Protein AF-A0A7V2LNB3-F1 (afdb_monomer_lite)

Sequence (270 aa):
SYNYSREPYADGWTPADVSLHGHWASYNLVEGNVFQEGAASDAWGPTGPGNTFLRNCVQAEGVQLYDYSHRQNFVGNELGNYPNTIRPDATVQDTLLHGNYEEGAITWDPTIPNHTIPDSYYLDGVPRFFEGADWPATGSDMGAQLGVCMIPARSRWESGDYIPQPFNLKAEANGSAIDLSWIHRYGNVKYEVWRDIAPYFAPATPGPDSVLVADNVLPPAIGDAMSFSDTTAPADQTVYYKVRGIDGSGVPSAPSRSAGRFVFVLQPGE

Foldseek 3Di:
DEAEEDDADDVPDRDAPAEQDADEAEQAEAENYEGAEAEQDPDHAEYYDRYEYAQYEHEHPAYEYDHQNEHYEYEFAEQDAPPHYYYYDPNYYHYHQAQYHYRNDGDHDPVDPDNDGDLDPPDPDDDPLQVPPDGPQGGNPPVVSRPVSDGSNVVCVVVVVQFDAWEDWEWDDDPLKTKIKTWDAPQFQFKWKKKFLDLDAFPVDGDPRIDGQDDGQGDDPHGDMGIDMRNPDDPPGKMKMWMWGAGPVRDIHGIYRIYIDDDDDDDPDD

pLDDT: mean 88.08, std 10.85, range [38.25, 98.31]

Structure (mmCIF, N/CA/C/O backbone):
data_AF-A0A7V2LNB3-F1
#
_entry.id   AF-A0A7V2LNB3-F1
#
loop_
_atom_site.group_PDB
_atom_site.id
_atom_site.type_symbol
_atom_site.label_atom_id
_atom_site.label_alt_id
_atom_site.label_comp_id
_atom_site.label_asym_id
_atom_site.label_entity_id
_atom_site.label_seq_id
_atom_site.pdbx_PDB_ins_code
_atom_site.Cartn_x
_atom_site.Cartn_y
_atom_site.Cartn_z
_atom_site.occupancy
_atom_site.B_iso_or_equiv
_atom_site.auth_seq_id
_atom_site.auth_comp_id
_atom_site.auth_asym_id
_atom_site.auth_atom_id
_atom_site.pdbx_PDB_model_num
ATOM 1 N N . SER A 1 1 ? -0.224 -5.853 1.621 1.00 62.31 1 SER A N 1
ATOM 2 C CA . SER A 1 1 ? -1.185 -4.737 1.802 1.00 62.31 1 SER A CA 1
ATOM 3 C C . SER A 1 1 ? -1.270 -3.988 0.487 1.00 62.31 1 SER A C 1
ATOM 5 O O . SER A 1 1 ? -0.304 -4.033 -0.253 1.00 62.31 1 SER A O 1
ATOM 7 N N . TYR A 1 2 ? -2.410 -3.362 0.179 1.00 89.44 2 TYR A N 1
ATOM 8 C CA . TYR A 1 2 ? -2.628 -2.636 -1.080 1.00 89.44 2 TYR A CA 1
ATOM 9 C C . TYR A 1 2 ? -3.011 -1.206 -0.720 1.00 89.44 2 TYR A C 1
ATOM 11 O O . TYR A 1 2 ? -4.136 -0.953 -0.278 1.00 89.44 2 TYR A O 1
ATOM 19 N N . ASN A 1 3 ? -2.045 -0.298 -0.811 1.00 93.31 3 ASN A N 1
ATOM 20 C CA . ASN A 1 3 ? -2.183 1.075 -0.342 1.00 93.31 3 ASN A CA 1
ATOM 21 C C . ASN A 1 3 ? -2.338 2.038 -1.514 1.00 93.31 3 ASN A C 1
ATOM 23 O O . ASN A 1 3 ? -1.757 1.820 -2.575 1.00 93.31 3 ASN A O 1
ATOM 27 N N . TYR A 1 4 ? -3.103 3.107 -1.288 1.00 93.56 4 TYR A N 1
ATOM 28 C CA . TYR A 1 4 ? -3.163 4.260 -2.178 1.00 93.56 4 TYR A CA 1
ATOM 29 C C . TYR A 1 4 ? -2.502 5.447 -1.477 1.00 93.56 4 TYR A C 1
ATOM 31 O O . TYR A 1 4 ? -3.070 5.979 -0.522 1.00 93.56 4 TYR A O 1
ATOM 39 N N . SER A 1 5 ? -1.291 5.800 -1.906 1.00 94.19 5 SER A N 1
ATOM 40 C CA . SER A 1 5 ? -0.515 6.921 -1.371 1.00 94.19 5 SER A CA 1
ATOM 41 C C . SER A 1 5 ? -0.462 8.058 -2.386 1.00 94.19 5 SER A C 1
ATOM 43 O O . SER A 1 5 ? -0.297 7.823 -3.583 1.00 94.19 5 SER A O 1
ATOM 45 N N . ARG A 1 6 ? -0.676 9.283 -1.906 1.00 91.25 6 ARG A N 1
ATOM 46 C CA . ARG A 1 6 ? -0.732 10.495 -2.723 1.00 91.25 6 ARG A CA 1
ATOM 47 C C . ARG A 1 6 ? -0.338 11.707 -1.897 1.00 91.25 6 ARG A C 1
ATOM 49 O O . ARG A 1 6 ? -0.593 11.752 -0.696 1.00 91.25 6 ARG A O 1
ATOM 56 N N . GLU A 1 7 ? 0.167 12.707 -2.597 1.00 90.38 7 GLU A N 1
ATOM 57 C CA . GLU A 1 7 ? 0.561 14.016 -2.093 1.00 90.38 7 GLU A CA 1
ATOM 58 C C . GLU A 1 7 ? 1.509 13.913 -0.885 1.00 90.38 7 GLU A C 1
ATOM 60 O O . GLU A 1 7 ? 1.229 14.519 0.157 1.00 90.38 7 GLU A O 1
ATOM 65 N N . PRO A 1 8 ? 2.617 13.145 -0.981 1.00 88.81 8 PRO A N 1
ATOM 66 C CA . PRO A 1 8 ? 3.613 13.155 0.075 1.00 88.81 8 PRO A CA 1
ATOM 67 C C . PRO A 1 8 ? 4.162 14.578 0.242 1.00 88.81 8 PRO A C 1
ATOM 69 O O . PRO A 1 8 ? 4.354 15.316 -0.724 1.00 88.81 8 PRO A O 1
ATOM 72 N N . TYR A 1 9 ? 4.375 14.991 1.491 1.00 90.12 9 TYR A N 1
ATOM 73 C CA . TYR A 1 9 ? 4.732 16.370 1.813 1.00 90.12 9 TYR A CA 1
ATOM 74 C C . TYR A 1 9 ? 5.829 16.433 2.869 1.00 90.12 9 TYR A C 1
ATOM 76 O O . TYR A 1 9 ? 5.696 15.870 3.960 1.00 90.12 9 TYR A O 1
ATOM 84 N N . ALA A 1 10 ? 6.873 17.200 2.567 1.00 88.50 10 ALA A N 1
ATOM 85 C CA . ALA A 1 10 ? 7.849 17.685 3.525 1.00 88.50 10 ALA A CA 1
ATOM 86 C C . ALA A 1 10 ? 8.144 19.172 3.261 1.00 88.50 10 ALA A C 1
ATOM 88 O O . ALA A 1 10 ? 7.865 19.711 2.190 1.00 88.50 10 ALA A O 1
ATOM 89 N N . ASP A 1 11 ? 8.683 19.872 4.260 1.00 92.50 11 ASP A N 1
ATOM 90 C CA . ASP A 1 11 ? 8.999 21.294 4.112 1.00 92.50 11 ASP A CA 1
ATOM 91 C C . ASP A 1 11 ? 10.169 21.482 3.133 1.00 92.50 11 ASP A C 1
ATOM 93 O O . ASP A 1 11 ? 11.307 21.106 3.422 1.00 92.50 11 ASP A O 1
ATOM 97 N N . GLY A 1 12 ? 9.872 22.032 1.954 1.00 88.69 12 GLY A N 1
ATOM 98 C CA . GLY A 1 12 ? 10.853 22.319 0.906 1.00 88.69 12 GLY A CA 1
ATOM 99 C C . GLY A 1 12 ? 11.201 21.160 -0.036 1.00 88.69 12 GLY A C 1
ATOM 100 O O . GLY A 1 12 ? 12.064 21.358 -0.891 1.00 88.69 12 GLY A O 1
ATOM 101 N N . TRP A 1 13 ? 10.561 19.989 0.080 1.00 85.56 13 TRP A N 1
ATOM 102 C CA . TRP A 1 13 ? 10.765 18.848 -0.828 1.00 85.56 13 TRP A CA 1
ATOM 103 C C . TRP A 1 13 ? 9.606 17.834 -0.777 1.00 85.56 13 TRP A C 1
ATOM 105 O O . TRP A 1 13 ? 8.789 17.854 0.144 1.00 85.56 13 TRP A O 1
ATOM 115 N N . THR A 1 14 ? 9.545 16.940 -1.764 1.00 86.44 14 THR A N 1
ATOM 116 C CA . THR A 1 14 ? 8.564 15.848 -1.846 1.00 86.44 14 THR A CA 1
ATOM 117 C C . THR A 1 14 ? 9.247 14.536 -1.453 1.00 86.44 14 THR A C 1
ATOM 119 O O . THR A 1 14 ? 10.222 14.178 -2.108 1.00 86.44 14 THR A O 1
ATOM 122 N N . PRO A 1 15 ? 8.820 13.845 -0.379 1.00 89.88 15 PRO A N 1
ATOM 123 C CA . PRO A 1 15 ? 9.382 12.548 -0.027 1.00 89.88 15 PRO A CA 1
ATOM 124 C C . PRO A 1 15 ? 8.783 11.400 -0.839 1.00 89.88 15 PRO A C 1
ATOM 126 O O . PRO A 1 15 ? 7.605 11.438 -1.187 1.00 89.88 15 PRO A O 1
ATOM 129 N N . ALA A 1 16 ? 9.560 10.328 -1.007 1.00 91.94 16 ALA A N 1
ATOM 130 C CA . ALA A 1 16 ? 9.058 9.082 -1.572 1.00 91.94 16 ALA A CA 1
ATOM 131 C C . ALA A 1 16 ? 7.916 8.501 -0.718 1.00 91.94 16 ALA A C 1
ATOM 133 O O . ALA A 1 16 ? 8.015 8.422 0.511 1.00 91.94 16 ALA A O 1
ATOM 134 N N . ASP A 1 17 ? 6.851 8.029 -1.369 1.00 93.62 17 ASP A N 1
ATOM 135 C CA . ASP A 1 17 ? 5.747 7.327 -0.706 1.00 93.62 17 ASP A CA 1
ATOM 136 C C . ASP A 1 17 ? 6.201 5.976 -0.143 1.00 93.62 17 ASP A C 1
ATOM 138 O O . ASP A 1 17 ? 5.782 5.551 0.937 1.00 93.62 17 ASP A O 1
ATOM 142 N N . VAL A 1 18 ? 7.054 5.286 -0.902 1.00 93.31 18 VAL A N 1
ATOM 143 C CA . VAL A 1 18 ? 7.639 4.001 -0.526 1.00 93.31 18 VAL A CA 1
ATOM 144 C C . VAL A 1 18 ? 9.150 4.135 -0.539 1.00 93.31 18 VAL A C 1
ATOM 146 O O . VAL A 1 18 ? 9.756 4.239 -1.599 1.00 93.31 18 VAL A O 1
ATOM 149 N N . SER A 1 19 ? 9.768 4.068 0.637 1.00 92.06 19 SER A N 1
ATOM 150 C CA . SER A 1 19 ? 11.222 4.104 0.774 1.00 92.06 19 SER A CA 1
ATOM 151 C C . SER A 1 19 ? 11.727 2.832 1.450 1.00 92.06 19 SER A C 1
ATOM 153 O O . SER A 1 19 ? 11.321 2.490 2.564 1.00 92.06 19 SER A O 1
ATOM 155 N N . LEU A 1 20 ? 12.617 2.116 0.766 1.00 91.62 20 LEU A N 1
ATOM 156 C CA . LEU A 1 20 ? 13.464 1.108 1.388 1.00 91.62 20 LEU A CA 1
ATOM 157 C C . LEU A 1 20 ? 14.700 1.828 1.904 1.00 91.62 20 LEU A C 1
ATOM 159 O O . LEU A 1 20 ? 15.505 2.326 1.122 1.00 91.62 20 LEU A O 1
ATOM 163 N N . HIS A 1 21 ? 14.839 1.883 3.223 1.00 86.25 21 HIS A N 1
ATOM 164 C CA . HIS A 1 21 ? 15.796 2.771 3.866 1.00 86.25 21 HIS A CA 1
ATOM 165 C C . HIS A 1 21 ? 16.456 2.095 5.074 1.00 86.25 21 HIS A C 1
ATOM 167 O O . HIS A 1 21 ? 15.801 1.383 5.837 1.00 86.25 21 HIS A O 1
ATOM 173 N N . GLY A 1 22 ? 17.751 2.352 5.277 1.00 76.88 22 GLY A N 1
ATOM 174 C CA . GLY A 1 22 ? 18.497 1.991 6.486 1.00 76.88 22 GLY A CA 1
ATOM 175 C C . GLY A 1 22 ? 19.654 1.035 6.207 1.00 76.88 22 GLY A C 1
ATOM 176 O O . GLY A 1 22 ? 19.918 0.689 5.062 1.00 76.88 22 GLY A O 1
ATOM 177 N N . HIS A 1 23 ? 20.333 0.580 7.266 1.00 79.12 23 HIS A N 1
ATOM 178 C CA . HIS A 1 23 ? 21.473 -0.332 7.155 1.00 79.12 23 HIS A CA 1
ATOM 179 C C . HIS A 1 23 ? 21.023 -1.734 6.708 1.00 79.12 23 HIS A C 1
ATOM 181 O O . HIS A 1 23 ? 20.853 -2.621 7.546 1.00 79.12 23 HIS A O 1
ATOM 187 N N . TRP A 1 24 ? 20.883 -1.946 5.395 1.00 88.62 24 TRP A N 1
ATOM 188 C CA . TRP A 1 24 ? 20.708 -3.262 4.768 1.00 88.62 24 TRP A CA 1
ATOM 189 C C . TRP A 1 24 ? 19.289 -3.868 4.788 1.00 88.62 24 TRP A C 1
ATOM 191 O O . TRP A 1 24 ? 19.103 -5.072 5.001 1.00 88.62 24 TRP A O 1
ATOM 201 N N . ALA A 1 25 ? 18.260 -3.054 4.521 1.00 91.38 25 ALA A N 1
ATOM 202 C CA . ALA A 1 25 ? 16.904 -3.563 4.286 1.00 91.38 25 ALA A CA 1
ATOM 203 C C . ALA A 1 25 ? 16.890 -4.507 3.066 1.00 91.38 25 ALA A C 1
ATOM 205 O O . ALA A 1 25 ? 17.182 -4.076 1.953 1.00 91.38 25 ALA A O 1
ATOM 206 N N . SER A 1 26 ? 16.575 -5.789 3.259 1.00 94.25 26 SER A N 1
ATOM 207 C CA . SER A 1 26 ? 16.689 -6.837 2.230 1.00 94.25 26 SER A CA 1
ATOM 208 C C . SER A 1 26 ? 15.477 -7.767 2.220 1.00 94.25 26 SER A C 1
ATOM 210 O O . SER A 1 26 ? 14.792 -7.903 3.232 1.00 94.25 26 SER A O 1
ATOM 212 N N . TYR A 1 27 ? 15.221 -8.405 1.071 1.00 95.50 27 TYR A N 1
ATOM 213 C CA . TYR A 1 27 ? 14.113 -9.350 0.857 1.00 95.50 27 TYR A CA 1
ATOM 214 C C . TYR A 1 27 ? 12.715 -8.828 1.239 1.00 95.50 27 TYR A C 1
ATOM 216 O O . TYR A 1 27 ? 11.829 -9.604 1.596 1.00 95.50 27 TYR A O 1
ATOM 224 N N . ASN A 1 28 ? 12.498 -7.514 1.148 1.00 95.81 28 ASN A N 1
ATOM 225 C CA . ASN A 1 28 ? 11.176 -6.923 1.325 1.00 95.81 28 ASN A CA 1
ATOM 226 C C . ASN A 1 28 ? 10.330 -7.110 0.061 1.00 95.81 28 ASN A C 1
ATOM 228 O O . ASN A 1 28 ? 10.847 -7.047 -1.054 1.00 95.81 28 ASN A O 1
ATOM 232 N N . LEU A 1 29 ? 9.021 -7.280 0.235 1.00 96.62 29 LEU A N 1
ATOM 233 C CA . LEU A 1 29 ? 8.053 -7.322 -0.856 1.00 96.62 29 LEU A CA 1
ATOM 234 C C . LEU A 1 29 ? 7.168 -6.076 -0.808 1.00 96.62 29 LEU A C 1
ATOM 236 O O . LEU A 1 29 ? 6.447 -5.853 0.165 1.00 96.62 29 LEU A O 1
ATOM 240 N N . VAL A 1 30 ? 7.210 -5.293 -1.881 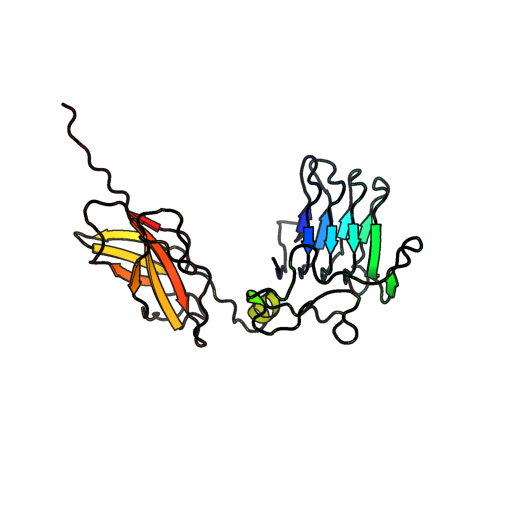1.00 97.06 30 VAL A N 1
ATOM 241 C CA . VAL A 1 30 ? 6.313 -4.169 -2.141 1.00 97.06 30 VAL A CA 1
ATOM 242 C C . VAL A 1 30 ? 5.435 -4.575 -3.316 1.00 97.06 30 VAL A C 1
ATOM 244 O O . VAL A 1 30 ? 5.895 -4.591 -4.456 1.00 97.06 30 VAL A O 1
ATOM 247 N N . GLU A 1 31 ? 4.182 -4.943 -3.054 1.00 96.75 31 GLU A N 1
ATOM 248 C CA . GLU A 1 31 ? 3.285 -5.439 -4.102 1.00 96.75 31 GLU A CA 1
ATOM 249 C C . GLU A 1 31 ? 1.927 -4.739 -4.141 1.00 96.75 31 GLU A C 1
ATOM 251 O O . GLU A 1 31 ? 1.359 -4.413 -3.098 1.00 96.75 31 GLU A O 1
ATOM 256 N N . GLY A 1 32 ? 1.405 -4.531 -5.354 1.00 95.69 32 GLY A N 1
ATOM 257 C CA . GLY A 1 32 ? 0.022 -4.102 -5.584 1.00 95.69 32 GLY A CA 1
ATOM 258 C C . GLY A 1 32 ? -0.344 -2.716 -5.042 1.00 95.69 32 GLY A C 1
ATOM 259 O O . GLY A 1 32 ? -1.522 -2.427 -4.827 1.00 95.69 32 GLY A O 1
ATOM 260 N N . ASN A 1 33 ? 0.638 -1.857 -4.766 1.00 96.81 33 ASN A N 1
ATOM 261 C CA . ASN A 1 33 ? 0.377 -0.508 -4.271 1.00 96.81 33 ASN A CA 1
ATOM 262 C C . ASN A 1 33 ? 0.187 0.468 -5.431 1.00 96.81 33 ASN A C 1
ATOM 264 O O . ASN A 1 33 ? 0.746 0.287 -6.512 1.00 96.81 33 ASN A O 1
ATOM 268 N N . VAL A 1 34 ? -0.569 1.529 -5.170 1.00 95.88 34 VAL A N 1
ATOM 269 C CA . VAL A 1 34 ? -0.641 2.715 -6.020 1.00 95.88 34 VAL A CA 1
ATOM 270 C C . VAL A 1 34 ? 0.006 3.854 -5.241 1.00 95.88 34 VAL A C 1
ATOM 272 O O . VAL A 1 34 ? -0.496 4.239 -4.185 1.00 95.88 34 VAL A O 1
ATOM 275 N N . PHE A 1 35 ? 1.132 4.360 -5.723 1.00 95.19 35 PHE A N 1
ATOM 276 C CA . PHE A 1 35 ? 1.883 5.432 -5.070 1.00 95.19 35 PHE A CA 1
ATOM 277 C C . PHE A 1 35 ? 2.460 6.394 -6.103 1.00 95.19 35 PHE A C 1
ATOM 279 O O . PHE A 1 35 ? 2.427 6.097 -7.296 1.00 95.19 35 PHE A O 1
ATOM 286 N N . GLN A 1 36 ? 2.951 7.555 -5.674 1.00 92.88 36 GLN A N 1
ATOM 287 C CA . GLN A 1 36 ? 3.583 8.497 -6.582 1.00 92.88 36 GLN A CA 1
ATOM 288 C C . GLN A 1 36 ? 5.034 8.091 -6.785 1.00 92.88 36 GLN A C 1
ATOM 290 O O . GLN A 1 36 ? 5.302 7.536 -7.840 1.00 92.88 36 GLN A O 1
ATOM 295 N N . GLU A 1 37 ? 5.894 8.217 -5.777 1.00 92.19 37 GLU A N 1
ATOM 296 C CA . GLU A 1 37 ? 7.342 7.997 -5.871 1.00 92.19 37 GLU A CA 1
ATOM 297 C C . GLU A 1 37 ? 7.826 6.816 -5.006 1.00 92.19 37 GLU A C 1
ATOM 299 O O . GLU A 1 37 ? 7.379 6.614 -3.872 1.00 92.19 37 GLU A O 1
ATOM 304 N N . GLY A 1 38 ? 8.780 6.041 -5.534 1.00 93.38 38 GLY A N 1
ATOM 305 C CA . GLY A 1 38 ? 9.504 5.012 -4.787 1.00 93.38 38 GLY A CA 1
ATOM 306 C C . GLY A 1 38 ? 11.007 5.291 -4.690 1.00 93.38 38 GLY A C 1
ATOM 307 O O . GLY A 1 38 ? 11.612 5.807 -5.627 1.00 93.38 38 GLY A O 1
ATOM 308 N N . ALA A 1 39 ? 11.638 4.866 -3.598 1.00 92.00 39 ALA A N 1
ATOM 309 C CA . ALA A 1 39 ? 13.085 4.945 -3.411 1.00 92.00 39 ALA A CA 1
ATOM 310 C C . ALA A 1 39 ? 13.658 3.653 -2.804 1.00 92.00 39 ALA A C 1
ATOM 312 O O . ALA A 1 39 ? 13.075 3.061 -1.891 1.00 92.00 39 ALA A O 1
ATOM 313 N N . ALA A 1 40 ? 14.820 3.221 -3.295 1.00 90.94 40 ALA A N 1
ATOM 314 C CA . ALA A 1 40 ? 15.628 2.155 -2.711 1.00 90.94 40 ALA A CA 1
ATOM 315 C C . ALA A 1 40 ? 17.008 2.700 -2.331 1.00 90.94 40 ALA A C 1
ATOM 317 O O . ALA A 1 40 ? 17.918 2.730 -3.161 1.00 90.94 40 ALA A O 1
ATOM 318 N N . SER A 1 41 ? 17.125 3.085 -1.057 1.00 83.12 41 SER A N 1
ATOM 319 C CA . SER A 1 41 ? 18.175 3.930 -0.484 1.00 83.12 41 SER A CA 1
ATOM 320 C C . SER A 1 41 ? 18.243 5.313 -1.122 1.00 83.12 41 SER A C 1
ATOM 322 O O . SER A 1 41 ? 18.305 5.424 -2.332 1.00 83.12 41 SER A O 1
ATOM 324 N N . ASP A 1 42 ? 18.251 6.356 -0.304 1.00 72.94 42 ASP A N 1
ATOM 325 C CA . ASP A 1 42 ? 18.535 7.761 -0.639 1.00 72.94 42 ASP A CA 1
ATOM 326 C C . ASP A 1 42 ? 19.398 8.425 0.458 1.00 72.94 42 ASP A C 1
ATOM 328 O O . ASP A 1 42 ? 20.118 9.395 0.210 1.00 72.94 42 ASP A O 1
ATOM 332 N N . ALA A 1 43 ? 19.384 7.854 1.669 1.00 71.44 43 ALA A N 1
ATOM 333 C CA . ALA A 1 43 ? 20.297 8.138 2.766 1.00 71.44 43 ALA A CA 1
ATOM 334 C C . ALA A 1 43 ? 20.584 6.870 3.609 1.00 71.44 43 ALA A C 1
ATOM 336 O O . ALA A 1 43 ? 19.998 5.805 3.423 1.00 71.44 43 ALA A O 1
ATOM 337 N N . TRP A 1 44 ? 21.445 6.992 4.625 1.00 81.00 44 TRP A N 1
ATOM 338 C CA . TRP A 1 44 ? 21.682 5.975 5.673 1.00 81.00 44 TRP A CA 1
ATOM 339 C C . TRP A 1 44 ? 22.135 4.571 5.197 1.00 81.00 44 TRP A C 1
ATOM 341 O O . TRP A 1 44 ? 22.043 3.616 5.974 1.00 81.00 44 TRP A O 1
ATOM 351 N N . GLY A 1 45 ? 22.699 4.455 3.990 1.00 85.94 45 GLY A N 1
ATOM 352 C CA . GLY A 1 45 ? 23.414 3.269 3.510 1.00 85.94 45 GLY A CA 1
ATOM 353 C C . GLY A 1 45 ? 22.665 2.422 2.465 1.00 85.94 45 GLY A C 1
ATOM 354 O O . GLY A 1 45 ? 21.459 2.596 2.263 1.00 85.94 45 GLY A O 1
ATOM 355 N N . PRO A 1 46 ? 23.361 1.452 1.839 1.00 90.88 46 PRO A N 1
ATOM 356 C CA . PRO A 1 46 ? 22.792 0.536 0.850 1.00 90.88 46 PRO A CA 1
ATOM 357 C C . PRO A 1 46 ? 21.619 -0.292 1.382 1.00 90.88 46 PRO A C 1
ATOM 359 O O . PRO A 1 46 ? 21.607 -0.735 2.538 1.00 90.88 46 PRO A O 1
ATOM 362 N N . THR A 1 47 ? 20.702 -0.631 0.474 1.00 93.31 47 THR A N 1
ATOM 363 C CA . THR A 1 47 ? 19.652 -1.637 0.686 1.00 93.31 47 THR A CA 1
ATOM 364 C C . THR A 1 47 ? 19.781 -2.818 -0.273 1.00 93.31 47 THR A C 1
ATOM 366 O O . THR A 1 47 ? 20.398 -2.747 -1.329 1.00 93.31 47 THR A O 1
ATOM 369 N N . GLY A 1 48 ? 19.170 -3.942 0.077 1.00 88.81 48 GLY A N 1
ATOM 370 C CA . GLY A 1 48 ? 19.224 -5.187 -0.680 1.00 88.81 48 GLY A CA 1
ATOM 371 C C . GLY A 1 48 ? 20.173 -6.219 -0.070 1.00 88.81 48 GLY A C 1
ATOM 372 O O . GLY A 1 48 ? 20.736 -6.000 0.999 1.00 88.81 48 GLY A O 1
ATOM 373 N N . PRO A 1 49 ? 20.332 -7.382 -0.721 1.00 93.88 49 PRO A N 1
ATOM 374 C CA . PRO A 1 49 ? 19.702 -7.755 -1.988 1.00 93.88 49 PRO A CA 1
ATOM 375 C C . PRO A 1 49 ? 18.236 -8.188 -1.832 1.00 93.88 49 PRO A C 1
ATOM 377 O O . PRO A 1 49 ? 17.737 -8.407 -0.728 1.00 93.88 49 PRO A O 1
ATOM 380 N N . GLY A 1 50 ? 17.564 -8.373 -2.964 1.00 95.12 50 GLY A N 1
ATOM 381 C CA . GLY A 1 50 ? 16.335 -9.153 -3.069 1.00 95.12 50 GLY A CA 1
ATOM 382 C C . GLY A 1 50 ? 15.053 -8.425 -2.688 1.00 95.12 50 GLY A C 1
ATOM 383 O O . GLY A 1 50 ? 14.014 -9.082 -2.607 1.00 95.12 50 GLY A O 1
ATOM 384 N N . ASN A 1 51 ? 15.076 -7.105 -2.465 1.00 96.88 51 ASN A N 1
ATOM 385 C CA . ASN A 1 51 ? 13.805 -6.396 -2.356 1.00 96.88 51 ASN A CA 1
ATOM 386 C C . ASN A 1 51 ? 13.097 -6.426 -3.709 1.00 96.88 51 ASN A C 1
ATOM 388 O O . ASN A 1 51 ? 13.730 -6.318 -4.759 1.00 96.88 51 ASN A O 1
ATOM 392 N N . THR A 1 52 ? 11.786 -6.618 -3.667 1.00 97.69 52 THR A N 1
ATOM 393 C CA . THR A 1 52 ? 10.980 -6.910 -4.844 1.00 97.69 52 THR A CA 1
ATOM 394 C C . THR A 1 52 ? 9.791 -5.970 -4.915 1.00 97.69 52 THR A C 1
ATOM 396 O O . THR A 1 52 ? 8.954 -5.958 -4.015 1.00 97.69 52 THR A O 1
ATOM 399 N N . PHE A 1 53 ? 9.711 -5.219 -6.008 1.00 97.62 53 PHE A N 1
ATOM 400 C CA . PHE A 1 53 ? 8.557 -4.421 -6.395 1.00 97.62 53 PHE A CA 1
ATOM 401 C C . PHE A 1 53 ? 7.763 -5.202 -7.442 1.00 97.62 53 PHE A C 1
ATOM 403 O O . PHE A 1 53 ? 8.240 -5.388 -8.565 1.00 97.62 53 PHE A O 1
ATOM 410 N N . LEU A 1 54 ? 6.577 -5.683 -7.070 1.00 98.19 54 LEU A N 1
ATOM 411 C CA . LEU A 1 54 ? 5.702 -6.489 -7.925 1.00 98.19 54 LEU A CA 1
ATOM 412 C C . LEU A 1 54 ? 4.384 -5.759 -8.201 1.00 98.19 54 LEU A C 1
ATOM 414 O O . LEU A 1 54 ? 3.666 -5.416 -7.264 1.00 98.19 54 LEU A O 1
ATOM 418 N N . ARG A 1 55 ? 4.011 -5.590 -9.476 1.00 97.25 55 ARG A N 1
ATOM 419 C CA . ARG A 1 55 ? 2.681 -5.077 -9.868 1.00 97.25 55 ARG A CA 1
ATOM 420 C C . ARG A 1 55 ? 2.285 -3.764 -9.173 1.00 97.25 55 ARG A C 1
ATOM 422 O O . ARG A 1 55 ? 1.117 -3.564 -8.859 1.00 97.25 55 ARG A O 1
ATOM 429 N N . ASN A 1 56 ? 3.223 -2.872 -8.872 1.00 97.50 56 ASN A N 1
ATOM 430 C CA . ASN A 1 56 ? 2.862 -1.555 -8.348 1.00 97.50 56 ASN A CA 1
ATOM 431 C C . ASN A 1 56 ? 2.488 -0.619 -9.497 1.00 97.50 56 ASN A C 1
ATOM 433 O O . ASN A 1 56 ? 3.047 -0.731 -10.589 1.00 97.50 56 ASN A O 1
ATOM 437 N N . CYS A 1 57 ? 1.582 0.316 -9.225 1.00 95.75 57 CYS A N 1
ATOM 438 C CA . CYS A 1 57 ? 1.317 1.452 -10.093 1.00 95.75 57 CYS A CA 1
ATOM 439 C C . CYS A 1 57 ? 1.982 2.706 -9.525 1.00 95.75 57 CYS A C 1
ATOM 441 O O . CYS A 1 57 ? 1.636 3.161 -8.433 1.00 95.75 57 CYS A O 1
ATOM 443 N N . VAL A 1 58 ? 2.933 3.251 -10.278 1.00 94.88 58 VAL A N 1
ATOM 444 C CA . VAL A 1 58 ? 3.756 4.403 -9.896 1.00 94.88 58 VAL A CA 1
ATOM 445 C C . VAL A 1 58 ? 3.290 5.612 -10.699 1.00 94.88 58 VAL A C 1
ATOM 447 O O . VAL A 1 58 ? 3.369 5.625 -11.926 1.00 94.88 58 VAL A O 1
ATOM 450 N N . GLN A 1 59 ? 2.744 6.613 -10.016 1.00 91.69 59 GLN A N 1
ATOM 451 C CA . GLN A 1 59 ? 1.980 7.688 -10.646 1.00 91.69 59 GLN A CA 1
ATOM 452 C C . GLN A 1 59 ? 2.784 8.981 -10.852 1.00 91.69 59 GLN A C 1
ATOM 454 O O . GLN A 1 59 ? 2.371 9.792 -11.684 1.00 91.69 59 GLN A O 1
ATOM 459 N N . ALA A 1 60 ? 3.923 9.186 -10.174 1.00 89.31 60 ALA A N 1
ATOM 460 C CA . ALA A 1 60 ? 4.793 10.346 -10.417 1.00 89.31 60 ALA A CA 1
ATOM 461 C C . ALA A 1 60 ? 6.265 10.098 -10.029 1.00 89.31 60 ALA A C 1
ATOM 463 O O . ALA A 1 60 ? 6.547 9.396 -9.081 1.00 89.31 60 ALA A O 1
ATOM 464 N N . GLU A 1 61 ? 7.227 10.711 -10.715 1.00 88.75 61 GLU A N 1
ATOM 465 C CA . GLU A 1 61 ? 8.668 10.693 -10.359 1.00 88.75 61 GLU A CA 1
ATOM 466 C C . GLU A 1 61 ? 9.388 9.332 -10.489 1.00 88.75 61 GLU A C 1
ATOM 468 O O . GLU A 1 61 ? 10.604 9.299 -10.680 1.00 88.75 61 GLU A O 1
ATOM 473 N N . GLY A 1 62 ? 8.648 8.220 -10.533 1.00 93.00 62 GLY A N 1
ATOM 474 C CA . GLY A 1 62 ? 9.177 6.888 -10.808 1.00 93.00 62 GLY A CA 1
ATOM 475 C C . GLY A 1 62 ? 9.740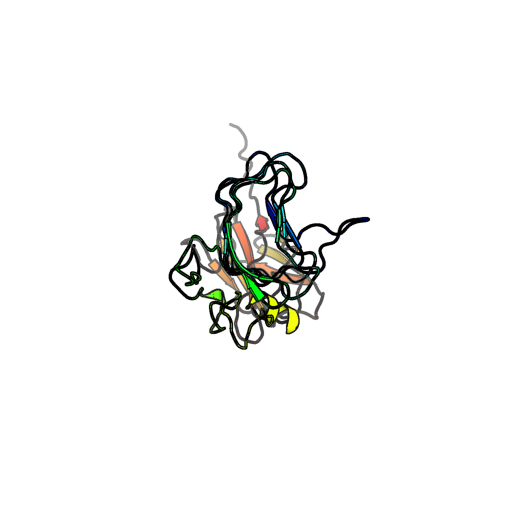 6.197 -9.568 1.00 93.00 62 GLY A C 1
ATOM 476 O O . GLY A 1 62 ? 9.270 6.411 -8.450 1.00 93.00 62 GLY A O 1
ATOM 477 N N . VAL A 1 63 ? 10.726 5.321 -9.778 1.00 94.38 63 VAL A N 1
ATOM 478 C CA . VAL A 1 63 ? 11.437 4.650 -8.683 1.00 94.38 63 VAL A CA 1
ATOM 479 C C . VAL A 1 63 ? 12.932 4.864 -8.816 1.00 94.38 63 VAL A C 1
ATOM 481 O O . VAL A 1 63 ? 13.523 4.503 -9.831 1.00 94.38 63 VAL A O 1
ATOM 484 N N . GLN A 1 64 ? 13.556 5.417 -7.784 1.00 93.56 64 GLN A N 1
ATOM 485 C CA . GLN A 1 64 ? 14.984 5.723 -7.771 1.00 93.56 64 GLN A CA 1
ATOM 486 C C . GLN A 1 64 ? 15.743 4.684 -6.936 1.00 93.56 64 GLN A C 1
ATOM 488 O O . GLN A 1 64 ? 15.265 4.270 -5.879 1.00 93.56 64 GLN A O 1
ATOM 493 N N . LEU A 1 65 ? 16.909 4.230 -7.403 1.00 94.31 65 LEU A N 1
ATOM 494 C CA . LEU A 1 65 ? 17.771 3.324 -6.639 1.00 94.31 65 LEU A CA 1
ATOM 495 C C . LEU A 1 65 ? 19.170 3.932 -6.530 1.00 94.31 65 LEU A C 1
ATOM 497 O O . LEU A 1 65 ? 19.788 4.224 -7.558 1.00 94.31 65 LEU A O 1
ATOM 501 N N . TYR A 1 66 ? 19.684 4.048 -5.306 1.00 92.75 66 TYR A N 1
ATOM 502 C CA . TYR A 1 66 ? 20.983 4.663 -5.034 1.00 92.75 66 TYR A CA 1
ATOM 503 C C . TYR A 1 66 ? 21.891 3.787 -4.160 1.00 92.75 66 TYR A C 1
ATOM 505 O O . TYR A 1 66 ? 21.521 2.702 -3.698 1.00 92.75 66 TYR A O 1
ATOM 513 N N . ASP A 1 67 ? 23.104 4.294 -3.934 1.00 90.81 67 ASP A N 1
ATOM 514 C CA . ASP A 1 67 ? 24.016 3.901 -2.854 1.00 90.81 67 ASP A CA 1
ATOM 515 C C . ASP A 1 67 ? 24.331 2.401 -2.826 1.00 90.81 67 ASP A C 1
ATOM 517 O O . ASP A 1 67 ? 24.105 1.730 -1.828 1.00 90.81 67 ASP A O 1
ATOM 521 N N . TYR A 1 68 ? 24.824 1.841 -3.937 1.00 92.75 68 TYR A N 1
ATOM 522 C CA . TYR A 1 68 ? 25.217 0.424 -4.024 1.00 92.75 68 TYR A CA 1
ATOM 523 C C . TYR A 1 68 ? 24.099 -0.564 -3.636 1.00 92.75 68 TYR A C 1
ATOM 525 O O . TYR A 1 68 ? 24.370 -1.688 -3.199 1.00 92.75 68 TYR A O 1
ATOM 533 N N . SER A 1 69 ? 22.831 -0.173 -3.808 1.00 93.94 69 SER A N 1
ATOM 534 C CA . SER A 1 69 ? 21.672 -1.020 -3.512 1.00 93.94 69 SER A CA 1
ATOM 535 C C . SER A 1 69 ? 21.469 -2.106 -4.575 1.00 93.94 69 SER A C 1
ATOM 537 O O . SER A 1 69 ? 20.465 -2.139 -5.283 1.00 93.94 69 SER A O 1
ATOM 539 N N . HIS A 1 70 ? 22.447 -2.997 -4.731 1.00 94.56 70 HIS A N 1
ATOM 540 C CA . HIS A 1 70 ? 22.490 -4.015 -5.780 1.00 94.56 70 HIS A CA 1
ATOM 541 C C . HIS A 1 70 ? 21.376 -5.065 -5.657 1.00 94.56 70 HIS A C 1
ATOM 543 O O . HIS A 1 70 ? 20.914 -5.381 -4.557 1.00 94.56 70 HIS A O 1
ATOM 549 N N . ARG A 1 71 ? 21.062 -5.727 -6.779 1.00 96.06 71 ARG A N 1
ATOM 550 C CA . ARG A 1 71 ? 20.197 -6.923 -6.825 1.00 96.06 71 ARG A CA 1
ATOM 551 C C . ARG A 1 71 ? 18.780 -6.680 -6.301 1.00 96.06 71 ARG A C 1
ATOM 553 O O . ARG A 1 71 ? 18.264 -7.483 -5.522 1.00 96.06 71 ARG A O 1
ATOM 560 N N . GLN A 1 72 ? 18.163 -5.573 -6.709 1.00 96.38 72 GLN A N 1
ATOM 561 C CA . GLN A 1 72 ? 16.722 -5.362 -6.537 1.00 96.38 72 GLN A CA 1
ATOM 562 C C . GLN A 1 72 ? 15.947 -6.045 -7.667 1.00 96.38 72 GLN A C 1
ATOM 564 O O . GLN A 1 72 ? 16.490 -6.256 -8.752 1.00 96.38 72 GLN A O 1
ATOM 569 N N . ASN A 1 73 ? 14.670 -6.338 -7.434 1.00 97.69 73 ASN A N 1
ATOM 570 C CA . ASN A 1 73 ? 13.782 -6.926 -8.429 1.00 97.69 73 ASN A CA 1
ATOM 571 C C . ASN A 1 73 ? 12.594 -6.003 -8.698 1.00 97.69 73 ASN A C 1
ATOM 573 O O . ASN A 1 73 ? 11.859 -5.648 -7.780 1.00 97.69 73 ASN A O 1
ATOM 577 N N . PHE A 1 74 ? 12.358 -5.680 -9.963 1.00 97.75 74 PHE A N 1
ATOM 578 C CA . PHE A 1 74 ? 11.182 -4.952 -10.419 1.00 97.75 74 PHE A CA 1
ATOM 579 C C . PHE A 1 74 ? 10.470 -5.791 -11.463 1.00 97.75 74 PHE A C 1
ATOM 581 O O . PHE A 1 74 ? 10.990 -5.991 -12.565 1.00 97.75 74 PHE A O 1
ATOM 588 N N . VAL A 1 75 ? 9.293 -6.296 -11.103 1.00 98.31 75 VAL A N 1
ATOM 589 C CA . VAL A 1 75 ? 8.537 -7.231 -11.930 1.00 98.31 75 VAL A CA 1
ATOM 590 C C . VAL A 1 75 ? 7.120 -6.717 -12.153 1.00 98.31 75 VAL A C 1
ATOM 592 O O . VAL A 1 75 ? 6.370 -6.502 -11.203 1.00 98.31 75 VAL A O 1
ATOM 595 N N . GLY A 1 76 ? 6.733 -6.541 -13.415 1.00 97.69 76 GLY A N 1
ATOM 596 C CA . GLY A 1 76 ? 5.341 -6.267 -13.772 1.00 97.69 76 GLY A CA 1
ATOM 597 C C . GLY A 1 76 ? 4.766 -4.936 -13.283 1.00 97.69 76 GLY A C 1
ATOM 598 O O . GLY A 1 76 ? 3.548 -4.821 -13.211 1.00 97.69 76 GLY A O 1
ATOM 599 N N . ASN A 1 77 ? 5.586 -3.955 -12.896 1.00 97.50 77 ASN A N 1
ATOM 600 C CA . ASN A 1 77 ? 5.096 -2.649 -12.439 1.00 97.50 77 ASN A CA 1
ATOM 601 C C . ASN A 1 77 ? 4.595 -1.810 -13.624 1.00 97.50 77 ASN A C 1
ATOM 603 O O . ASN A 1 77 ? 5.084 -1.958 -14.744 1.00 97.50 77 ASN A O 1
ATOM 607 N N . GLU A 1 78 ? 3.653 -0.904 -13.380 1.00 95.75 78 GLU A N 1
ATOM 608 C CA . GLU A 1 78 ? 3.187 0.081 -14.359 1.00 95.75 78 GLU A CA 1
ATOM 609 C C . GLU A 1 78 ? 3.559 1.495 -13.897 1.00 95.75 78 GLU A C 1
ATOM 611 O O . GLU A 1 78 ? 3.185 1.932 -12.813 1.00 95.75 78 GLU A O 1
ATOM 616 N N . LEU A 1 79 ? 4.349 2.204 -14.702 1.00 93.06 79 LEU A N 1
ATOM 617 C CA . LEU A 1 79 ? 4.835 3.548 -14.378 1.00 93.06 79 LEU A CA 1
ATOM 618 C C . LEU A 1 79 ? 4.230 4.610 -15.313 1.00 93.06 79 LEU A C 1
ATOM 620 O O . LEU A 1 79 ? 4.143 5.788 -14.972 1.00 93.06 79 LEU A O 1
ATOM 624 N N . GLY A 1 80 ? 3.720 4.200 -16.476 1.00 80.19 80 GLY A N 1
ATOM 625 C CA . GLY A 1 80 ? 3.080 5.106 -17.426 1.00 80.19 80 GLY A CA 1
ATOM 626 C C . GLY A 1 80 ? 4.099 5.837 -18.299 1.00 80.19 80 GLY A C 1
ATOM 627 O O . GLY A 1 80 ? 5.009 5.220 -18.847 1.00 80.19 80 GLY A O 1
ATOM 628 N N . ASN A 1 81 ? 3.912 7.146 -18.480 1.00 75.00 81 ASN A N 1
ATOM 629 C CA . ASN A 1 81 ? 4.769 7.971 -19.333 1.00 75.00 81 ASN A CA 1
ATOM 630 C C . ASN A 1 81 ? 5.843 8.709 -18.518 1.00 75.00 81 ASN A C 1
ATOM 632 O O . ASN A 1 81 ? 5.683 8.939 -17.319 1.00 75.00 81 ASN A O 1
ATOM 636 N N . TYR A 1 82 ? 6.910 9.138 -19.199 1.00 61.66 82 TYR A N 1
ATOM 637 C CA . TYR A 1 82 ? 7.967 9.981 -18.633 1.00 61.66 82 TYR A CA 1
ATOM 638 C C . TYR A 1 82 ? 7.390 11.155 -17.802 1.00 61.66 82 TYR A C 1
ATOM 640 O O . TYR A 1 82 ? 6.446 11.807 -18.264 1.00 61.66 82 TYR A O 1
ATOM 648 N N . PRO A 1 83 ? 7.961 11.479 -16.621 1.00 68.06 83 PRO A N 1
ATOM 649 C CA . PRO A 1 83 ? 9.246 11.006 -16.090 1.00 68.06 83 PRO A CA 1
ATOM 650 C C . PRO A 1 83 ? 9.217 9.680 -15.316 1.00 68.06 83 PRO A C 1
ATOM 652 O O . PRO A 1 83 ? 10.249 9.309 -14.763 1.00 68.06 83 PRO A O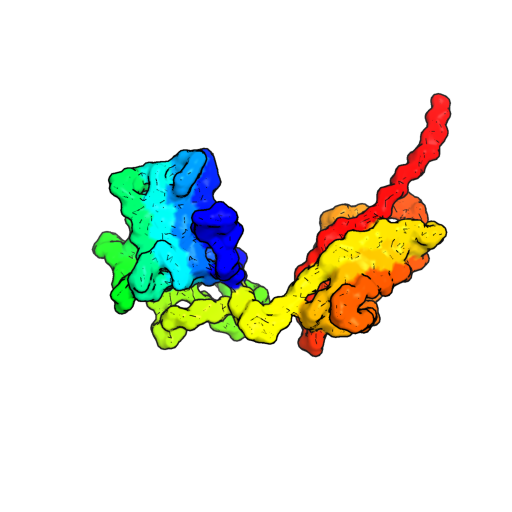 1
ATOM 655 N N . ASN A 1 84 ? 8.102 8.955 -15.273 1.00 83.38 84 ASN A N 1
ATOM 656 C CA . ASN A 1 84 ? 7.969 7.784 -14.408 1.00 83.38 84 ASN A CA 1
ATOM 657 C C . ASN A 1 84 ? 8.736 6.577 -14.976 1.00 83.38 84 ASN A C 1
ATOM 659 O O . ASN A 1 84 ? 8.220 5.839 -15.814 1.00 83.38 84 ASN A O 1
ATOM 663 N N . THR A 1 85 ? 9.974 6.387 -14.521 1.00 91.88 85 THR A N 1
ATOM 664 C CA . THR A 1 85 ? 10.818 5.234 -14.867 1.00 91.88 85 THR A CA 1
ATOM 665 C C . THR A 1 85 ? 11.525 4.680 -13.632 1.00 91.88 85 THR A C 1
ATOM 667 O O . THR A 1 85 ? 11.619 5.348 -12.599 1.00 91.88 85 THR A O 1
ATOM 670 N N . ILE A 1 86 ? 12.017 3.449 -13.729 1.00 94.69 86 ILE A N 1
ATOM 671 C CA . ILE A 1 86 ? 12.871 2.801 -12.741 1.00 94.69 86 ILE A CA 1
ATOM 672 C C . ILE A 1 86 ? 14.313 3.196 -13.061 1.00 94.69 86 ILE A C 1
ATOM 674 O O . ILE A 1 86 ? 14.830 2.914 -14.142 1.00 94.69 86 ILE A O 1
ATOM 678 N N . ARG A 1 87 ? 14.972 3.880 -12.125 1.00 93.50 87 ARG A N 1
ATOM 679 C CA . ARG A 1 87 ? 16.254 4.558 -12.345 1.00 93.50 87 ARG A CA 1
ATOM 680 C C . ARG A 1 87 ? 17.308 4.074 -11.355 1.00 93.50 87 ARG A C 1
ATOM 682 O O . ARG A 1 87 ? 17.495 4.697 -10.309 1.00 93.50 87 ARG A O 1
ATOM 689 N N . PRO A 1 88 ? 18.014 2.978 -11.674 1.00 94.50 88 PRO A N 1
ATOM 690 C CA . PRO A 1 88 ? 19.242 2.634 -10.981 1.00 94.50 88 PRO A CA 1
ATOM 691 C C . PRO A 1 88 ? 20.323 3.677 -11.266 1.00 94.50 88 PRO A C 1
ATOM 693 O O . PRO A 1 88 ? 20.567 4.012 -12.428 1.00 94.50 88 PRO A O 1
ATOM 696 N N . ASP A 1 89 ? 20.978 4.191 -10.225 1.00 93.94 89 ASP A N 1
ATOM 697 C CA . ASP A 1 89 ? 22.154 5.038 -10.403 1.00 93.94 89 ASP A CA 1
ATOM 698 C C . ASP A 1 89 ? 23.371 4.235 -10.909 1.00 93.94 89 ASP A C 1
ATOM 700 O O . ASP A 1 89 ? 23.357 3.006 -11.007 1.00 93.94 89 ASP A O 1
ATOM 704 N N . ALA A 1 90 ? 24.463 4.936 -11.224 1.00 94.88 90 ALA A N 1
ATOM 705 C CA . ALA A 1 90 ? 25.678 4.312 -11.753 1.00 94.88 90 ALA A CA 1
ATOM 706 C C . ALA A 1 90 ? 26.399 3.373 -10.761 1.00 94.88 90 ALA A C 1
ATOM 708 O O . ALA A 1 90 ? 27.305 2.640 -11.163 1.00 94.88 90 ALA A O 1
ATOM 709 N N . THR A 1 91 ? 26.052 3.422 -9.473 1.00 93.50 91 THR A N 1
ATOM 710 C CA . THR A 1 91 ? 26.628 2.574 -8.422 1.00 93.50 91 THR A CA 1
ATOM 711 C C . THR A 1 91 ? 25.845 1.278 -8.238 1.00 93.50 91 THR A C 1
ATOM 713 O O . THR A 1 91 ? 26.413 0.287 -7.783 1.00 93.50 91 THR A O 1
ATOM 716 N N . VAL A 1 92 ? 24.568 1.248 -8.623 1.00 95.25 92 VAL A N 1
ATOM 717 C CA . VAL A 1 92 ? 23.708 0.067 -8.528 1.00 95.25 92 VAL A CA 1
ATOM 718 C C . VAL A 1 92 ? 24.028 -0.930 -9.648 1.00 95.25 92 VAL A C 1
ATOM 720 O O . VAL A 1 92 ? 24.304 -0.577 -10.790 1.00 95.25 92 VAL A O 1
ATOM 723 N N . GLN A 1 93 ? 23.999 -2.222 -9.314 1.00 95.94 93 GLN A N 1
ATOM 724 C CA . GLN A 1 93 ? 24.332 -3.327 -10.225 1.00 95.94 93 GLN A CA 1
ATOM 725 C C . GLN A 1 93 ? 23.322 -4.461 -10.060 1.00 95.94 93 GLN A C 1
ATOM 727 O O . GLN A 1 93 ? 22.686 -4.584 -9.009 1.00 95.94 93 GLN A O 1
ATOM 732 N N . ASP A 1 94 ? 23.196 -5.285 -11.100 1.00 95.88 94 ASP A N 1
ATOM 733 C CA . ASP A 1 94 ? 22.396 -6.514 -11.117 1.00 95.88 94 ASP A CA 1
ATOM 734 C C . ASP A 1 94 ? 20.920 -6.322 -10.724 1.00 95.88 94 ASP A C 1
ATOM 736 O O . ASP A 1 94 ? 20.311 -7.205 -10.126 1.00 95.88 94 ASP A O 1
ATOM 740 N N . THR A 1 95 ? 20.335 -5.158 -11.025 1.00 96.12 95 THR A N 1
ATOM 741 C CA . THR A 1 95 ? 18.891 -4.947 -10.842 1.00 96.12 95 THR A CA 1
ATOM 742 C C . THR A 1 95 ? 18.128 -5.703 -11.920 1.00 96.12 95 THR A C 1
ATOM 744 O O . THR A 1 95 ? 18.361 -5.492 -13.109 1.00 96.12 95 THR A O 1
ATOM 747 N N . LEU A 1 96 ? 17.196 -6.557 -11.506 1.00 97.19 96 LEU A N 1
ATOM 748 C CA . LEU A 1 96 ? 16.287 -7.239 -12.412 1.00 97.19 96 LEU A CA 1
ATOM 749 C C . LEU A 1 96 ? 15.142 -6.295 -12.790 1.00 97.19 96 LEU A C 1
ATOM 751 O O . LEU A 1 96 ? 14.358 -5.898 -11.929 1.00 97.19 96 LEU A O 1
ATOM 755 N N . LEU A 1 97 ? 15.018 -5.990 -14.081 1.00 97.12 97 LEU A N 1
ATOM 756 C CA . LEU A 1 97 ? 13.882 -5.275 -14.665 1.00 97.12 97 LEU A CA 1
ATOM 757 C C . LEU A 1 97 ? 13.152 -6.232 -15.609 1.00 97.12 97 LEU A C 1
ATOM 759 O O . LEU A 1 97 ? 13.681 -6.589 -16.659 1.00 97.12 97 LEU A O 1
ATOM 763 N N . HIS A 1 98 ? 11.952 -6.681 -15.241 1.00 97.94 98 HIS A N 1
ATOM 764 C CA . HIS A 1 98 ? 11.258 -7.713 -16.005 1.00 97.94 98 HIS A CA 1
ATOM 765 C C . HIS A 1 98 ? 9.751 -7.469 -16.106 1.00 97.94 98 HIS A C 1
ATOM 767 O O . HIS A 1 98 ? 9.012 -7.536 -15.128 1.00 97.94 98 HIS A O 1
ATOM 773 N N . GLY A 1 99 ? 9.281 -7.198 -17.317 1.00 97.50 99 GLY A N 1
ATOM 774 C CA . GLY A 1 99 ? 7.875 -6.967 -17.603 1.00 97.50 99 GLY A CA 1
ATOM 775 C C . GLY A 1 99 ? 7.354 -5.637 -17.072 1.00 97.50 99 GLY A C 1
ATOM 776 O O . GLY A 1 99 ? 6.157 -5.532 -16.883 1.00 97.50 99 GLY A O 1
ATOM 777 N N . ASN A 1 100 ? 8.181 -4.628 -16.789 1.00 97.25 100 ASN A N 1
ATOM 778 C CA . ASN A 1 100 ? 7.674 -3.321 -16.341 1.00 97.25 100 ASN A CA 1
ATOM 779 C C . ASN A 1 100 ? 7.173 -2.497 -17.538 1.00 97.25 100 ASN A C 1
ATOM 781 O O . ASN A 1 100 ? 7.786 -2.537 -18.605 1.00 97.25 100 ASN A O 1
ATOM 785 N N . TYR A 1 101 ? 6.066 -1.770 -17.366 1.00 95.88 101 TYR A N 1
ATOM 786 C CA . TYR A 1 101 ? 5.535 -0.832 -18.355 1.00 95.88 101 TYR A CA 1
ATOM 787 C C . TYR A 1 101 ? 6.043 0.585 -18.078 1.00 95.88 101 TYR A C 1
ATOM 789 O O . TYR A 1 101 ? 5.625 1.223 -17.108 1.00 95.88 101 TYR A O 1
ATOM 797 N N . GLU A 1 102 ? 6.922 1.066 -18.952 1.00 92.44 102 GLU A N 1
ATOM 798 C CA . GLU A 1 102 ? 7.608 2.356 -18.866 1.00 92.44 102 GLU A CA 1
ATOM 799 C C . GLU A 1 102 ? 7.620 3.012 -20.250 1.00 92.44 102 GLU A C 1
ATOM 801 O O . GLU A 1 102 ? 7.842 2.349 -21.263 1.00 92.44 102 GLU A O 1
ATOM 806 N N . GLU A 1 103 ? 7.360 4.317 -20.311 1.00 87.00 103 GLU A N 1
ATOM 807 C CA . GLU A 1 103 ? 7.444 5.115 -21.546 1.00 87.00 103 GLU A CA 1
ATOM 808 C C . GLU A 1 103 ? 6.632 4.547 -22.728 1.00 87.00 103 GLU A C 1
ATOM 810 O O . GLU A 1 103 ? 7.007 4.669 -23.894 1.00 87.00 103 GLU A O 1
ATOM 815 N N . GLY A 1 104 ? 5.485 3.930 -22.434 1.00 87.31 104 GLY A N 1
ATOM 816 C CA . GLY A 1 104 ? 4.593 3.383 -23.456 1.00 87.31 104 GLY A CA 1
ATOM 817 C C . GLY A 1 104 ? 4.909 1.953 -23.903 1.00 87.31 104 GLY A C 1
ATOM 818 O O . GLY A 1 104 ? 4.226 1.445 -24.796 1.00 87.31 104 GLY A O 1
ATOM 819 N N . ALA A 1 105 ? 5.902 1.285 -23.309 1.00 91.06 105 ALA A N 1
ATOM 820 C CA . ALA A 1 105 ? 6.294 -0.071 -23.679 1.00 91.06 105 ALA A CA 1
ATOM 821 C C . ALA A 1 105 ? 6.540 -0.972 -22.462 1.00 91.06 105 ALA A C 1
ATOM 823 O O . ALA A 1 105 ? 6.975 -0.527 -21.406 1.00 91.06 105 ALA A O 1
ATOM 824 N N . ILE A 1 106 ? 6.280 -2.272 -22.631 1.00 94.38 106 ILE A N 1
ATOM 825 C CA . ILE A 1 106 ? 6.656 -3.289 -21.644 1.00 94.38 106 ILE A CA 1
ATOM 826 C C . ILE A 1 106 ? 8.072 -3.768 -21.961 1.00 94.38 106 ILE A C 1
ATOM 828 O O . ILE A 1 106 ? 8.314 -4.302 -23.047 1.00 94.38 106 ILE A O 1
ATOM 832 N N . THR A 1 107 ? 8.988 -3.616 -21.009 1.00 93.06 107 THR A N 1
ATOM 833 C CA . THR A 1 107 ? 10.378 -4.070 -21.142 1.00 93.06 107 THR A CA 1
ATOM 834 C C . THR A 1 107 ? 10.574 -5.401 -20.427 1.00 93.06 107 THR A C 1
ATOM 836 O O . THR A 1 107 ? 10.312 -5.516 -19.231 1.00 93.06 107 THR A O 1
ATOM 839 N N . TRP A 1 108 ? 11.063 -6.408 -21.152 1.00 97.06 108 TRP A N 1
ATOM 840 C CA . TRP A 1 108 ? 11.366 -7.743 -20.629 1.00 97.06 108 TRP A CA 1
ATOM 841 C C . TRP A 1 108 ? 12.874 -7.960 -20.537 1.00 97.06 108 TRP A C 1
ATOM 843 O O . TRP A 1 108 ? 13.605 -7.614 -21.467 1.00 97.06 108 TRP A O 1
ATOM 853 N N . ASP A 1 109 ? 13.331 -8.582 -19.448 1.00 96.94 109 ASP A N 1
ATOM 854 C CA . ASP A 1 109 ? 14.707 -9.072 -19.364 1.00 96.94 109 ASP A CA 1
ATOM 855 C C . ASP A 1 109 ? 14.941 -10.133 -20.460 1.00 96.94 109 ASP A C 1
ATOM 857 O O . ASP A 1 109 ? 14.260 -11.164 -20.458 1.00 96.94 109 ASP A O 1
ATOM 861 N N . PRO A 1 110 ? 15.892 -9.927 -21.389 1.00 96.50 110 PRO A N 1
ATOM 862 C CA . PRO A 1 110 ? 16.087 -10.813 -22.536 1.00 96.50 110 PRO A CA 1
ATOM 863 C C . PRO A 1 110 ? 16.612 -12.206 -22.156 1.00 96.50 110 PRO A C 1
ATOM 865 O O . PRO A 1 110 ? 16.608 -13.111 -22.991 1.00 96.50 110 PRO A O 1
ATOM 868 N N . THR A 1 111 ? 17.092 -12.391 -20.924 1.00 96.81 111 THR A N 1
ATOM 869 C CA . THR A 1 111 ? 17.600 -13.673 -20.421 1.00 96.81 111 THR A CA 1
ATOM 870 C C . THR A 1 111 ? 16.510 -14.541 -19.790 1.00 96.81 111 THR A C 1
ATOM 872 O O . THR A 1 111 ? 16.738 -15.731 -19.561 1.00 96.81 111 THR A O 1
ATOM 875 N N . ILE A 1 112 ? 15.314 -13.987 -19.550 1.00 97.50 112 ILE A N 1
ATOM 876 C CA . ILE A 1 112 ? 14.193 -14.681 -18.910 1.00 97.50 112 ILE A CA 1
ATOM 877 C C . ILE A 1 112 ? 13.072 -14.899 -19.940 1.00 97.50 112 ILE A C 1
ATOM 879 O O . ILE A 1 112 ? 12.336 -13.967 -20.250 1.00 97.50 112 ILE A O 1
ATOM 883 N N . PRO A 1 113 ? 12.880 -16.130 -20.455 1.00 96.81 113 PRO A N 1
ATOM 884 C CA . PRO A 1 113 ? 11.882 -16.399 -21.496 1.00 96.81 113 PRO A CA 1
ATOM 885 C C . PRO A 1 113 ? 10.435 -16.426 -20.982 1.00 96.81 113 PRO A C 1
ATOM 887 O O . PRO A 1 113 ? 9.496 -16.405 -21.776 1.00 96.81 113 PRO A O 1
ATOM 890 N N . ASN A 1 114 ? 10.232 -16.551 -19.669 1.00 97.00 114 ASN A N 1
ATOM 891 C CA . ASN A 1 114 ? 8.900 -16.578 -19.080 1.00 97.00 114 ASN A CA 1
ATOM 892 C C . ASN A 1 114 ? 8.397 -15.148 -18.894 1.00 97.00 114 ASN A C 1
ATOM 894 O O . ASN A 1 114 ? 8.953 -14.432 -18.079 1.00 97.00 114 ASN A O 1
ATOM 898 N N . HIS A 1 115 ? 7.336 -14.769 -19.601 1.00 97.06 115 HIS A N 1
ATOM 899 C CA . HIS A 1 115 ? 6.708 -13.447 -19.492 1.00 97.06 115 HIS A CA 1
ATOM 900 C C . HIS A 1 115 ? 5.427 -13.462 -18.635 1.00 97.06 115 HIS A C 1
ATOM 902 O O . HIS A 1 115 ? 4.564 -12.599 -18.764 1.00 97.06 115 HIS A O 1
ATOM 908 N N . THR A 1 116 ? 5.260 -14.475 -17.785 1.00 96.31 116 THR A N 1
ATOM 909 C CA . THR A 1 116 ? 4.135 -14.555 -16.846 1.00 96.31 116 THR A CA 1
ATOM 910 C C . THR A 1 116 ? 4.466 -13.736 -15.607 1.00 96.31 116 THR A C 1
ATOM 912 O O . THR A 1 116 ? 5.410 -14.066 -14.889 1.00 96.31 116 THR A O 1
ATOM 915 N N . ILE A 1 117 ? 3.677 -12.697 -15.337 1.00 97.38 117 ILE A N 1
ATOM 916 C CA . ILE A 1 117 ? 3.804 -11.890 -14.121 1.00 97.38 117 ILE A CA 1
ATOM 917 C C . ILE A 1 117 ? 2.934 -12.533 -13.029 1.00 97.38 117 ILE A C 1
ATOM 919 O O . ILE A 1 117 ? 1.725 -12.664 -13.222 1.00 97.38 117 ILE A O 1
ATOM 923 N N . PRO A 1 118 ? 3.499 -12.936 -11.880 1.00 96.50 118 PRO A N 1
ATOM 924 C CA . PRO A 1 118 ? 2.728 -13.531 -10.787 1.00 96.50 118 PRO A CA 1
ATOM 925 C C . PRO A 1 118 ? 1.698 -12.561 -10.210 1.00 96.50 118 PRO A C 1
ATOM 927 O O . PRO A 1 118 ? 2.005 -11.383 -10.043 1.00 96.50 118 PRO A O 1
ATOM 930 N N . ASP A 1 119 ? 0.503 -13.045 -9.871 1.00 96.06 119 ASP A N 1
ATOM 931 C CA . ASP A 1 119 ? -0.567 -12.226 -9.273 1.00 96.06 119 ASP A CA 1
ATOM 932 C C . ASP A 1 119 ? -0.160 -11.638 -7.914 1.00 96.06 119 ASP A C 1
ATOM 934 O O . ASP A 1 119 ? -0.476 -10.491 -7.593 1.00 96.06 119 ASP A O 1
ATOM 938 N N . SER A 1 120 ? 0.582 -12.419 -7.128 1.00 96.44 120 SER A N 1
ATOM 939 C CA . SER A 1 120 ? 1.186 -12.023 -5.859 1.00 96.44 120 SER A CA 1
ATOM 940 C C . SER A 1 120 ? 2.347 -12.964 -5.523 1.00 96.44 120 SER A C 1
ATOM 942 O O . SER A 1 120 ? 2.377 -14.112 -5.973 1.00 96.44 120 SER A O 1
ATOM 944 N N . TYR A 1 121 ? 3.301 -12.489 -4.718 1.00 95.75 121 TYR A N 1
ATOM 945 C CA . TYR A 1 121 ? 4.308 -13.345 -4.070 1.00 95.75 121 TYR A CA 1
ATOM 946 C C . TYR A 1 121 ? 3.963 -13.685 -2.613 1.00 95.75 121 TYR A C 1
ATOM 948 O O . TYR A 1 121 ? 4.715 -14.402 -1.954 1.00 95.75 121 TYR A O 1
ATOM 956 N N . TYR A 1 122 ? 2.841 -13.173 -2.105 1.00 95.25 122 TYR A N 1
ATOM 957 C CA . TYR A 1 122 ? 2.392 -13.354 -0.725 1.00 95.25 122 TYR A CA 1
ATOM 958 C C . TYR A 1 122 ? 1.040 -14.070 -0.614 1.00 95.25 122 TYR A C 1
ATOM 960 O O . TYR A 1 122 ? 0.806 -14.783 0.362 1.00 95.25 122 TYR A O 1
ATOM 968 N N . LEU A 1 123 ? 0.143 -13.871 -1.580 1.00 93.81 123 LEU A N 1
ATOM 969 C CA . LEU A 1 123 ? -1.232 -14.359 -1.548 1.00 93.81 123 LEU A CA 1
ATOM 970 C C . LEU A 1 123 ? -1.472 -15.447 -2.593 1.00 93.81 123 LEU A C 1
ATOM 972 O O . LEU A 1 123 ? -1.124 -15.288 -3.758 1.00 93.81 123 LEU A O 1
ATOM 976 N N . ASP A 1 124 ? -2.194 -16.490 -2.186 1.00 93.50 124 ASP A N 1
ATOM 977 C CA . ASP A 1 124 ? -2.623 -17.583 -3.070 1.00 93.50 124 ASP A CA 1
ATOM 978 C C . ASP A 1 124 ? -3.977 -17.303 -3.760 1.00 93.50 124 ASP A C 1
ATOM 980 O O . ASP A 1 124 ? -4.550 -18.177 -4.412 1.00 93.50 124 ASP A O 1
ATOM 984 N N . GLY A 1 125 ? -4.540 -16.103 -3.585 1.00 91.31 125 GLY A N 1
ATOM 985 C CA . GLY A 1 125 ? -5.829 -15.724 -4.158 1.00 91.31 125 GLY A CA 1
ATOM 986 C C . GLY A 1 125 ? -6.304 -14.331 -3.752 1.00 91.31 125 GLY A C 1
ATOM 987 O O . GLY A 1 125 ? -5.647 -13.630 -2.979 1.00 91.31 125 GLY A O 1
ATOM 988 N N . VAL A 1 126 ? -7.485 -13.957 -4.259 1.00 91.06 126 VAL A N 1
ATOM 989 C CA . VAL A 1 126 ? -8.080 -12.626 -4.069 1.00 91.06 126 VAL A CA 1
ATOM 990 C C . VAL A 1 126 ? -8.194 -12.288 -2.575 1.00 91.06 126 VAL A C 1
ATOM 992 O O . VAL A 1 126 ? -8.900 -12.986 -1.835 1.00 91.06 126 VAL A O 1
ATOM 995 N N . PRO A 1 127 ? -7.544 -11.212 -2.097 1.00 85.94 127 PRO A N 1
ATOM 996 C CA . PRO A 1 127 ? -7.648 -10.816 -0.706 1.00 85.94 127 PRO A CA 1
ATOM 997 C C . PRO A 1 127 ? -9.072 -10.379 -0.354 1.00 85.94 127 PRO A C 1
ATOM 999 O O . PRO A 1 127 ? -9.720 -9.642 -1.091 1.00 85.94 127 PRO A O 1
ATOM 1002 N N . ARG A 1 128 ? -9.545 -10.753 0.841 1.00 80.50 128 ARG A N 1
ATOM 1003 C CA . ARG A 1 128 ? -10.915 -10.452 1.303 1.00 80.50 128 ARG A CA 1
ATOM 1004 C C . ARG A 1 128 ? -11.292 -8.965 1.211 1.00 80.50 128 ARG A C 1
ATOM 1006 O O . ARG A 1 128 ? -12.442 -8.653 0.931 1.00 80.50 128 ARG A O 1
ATOM 1013 N N . PHE A 1 129 ? -10.338 -8.063 1.432 1.00 76.31 129 PHE A N 1
ATOM 1014 C CA . PHE A 1 129 ? -10.550 -6.611 1.392 1.00 76.31 129 PHE A CA 1
ATOM 1015 C C . PHE A 1 129 ? -10.672 -6.025 -0.030 1.00 76.31 129 PHE A C 1
ATOM 1017 O O . PHE A 1 129 ? -10.771 -4.804 -0.167 1.00 76.31 129 PHE A O 1
ATOM 1024 N N . PHE A 1 130 ? -10.632 -6.863 -1.075 1.00 84.44 130 PHE A N 1
ATOM 1025 C CA . PHE A 1 130 ? -10.998 -6.470 -2.438 1.00 84.44 130 PHE A CA 1
ATOM 1026 C C . PHE A 1 130 ? -12.506 -6.490 -2.686 1.00 84.44 130 PHE A C 1
ATOM 1028 O O . PHE A 1 130 ? -12.944 -5.836 -3.620 1.00 84.44 130 PHE A O 1
ATOM 1035 N N . GLU A 1 131 ? -13.299 -7.183 -1.860 1.00 78.50 131 GLU A N 1
ATOM 1036 C CA . GLU A 1 131 ? -14.774 -7.084 -1.855 1.00 78.50 131 GLU A CA 1
ATOM 1037 C C . GLU A 1 131 ? -15.437 -7.243 -3.242 1.00 78.50 131 GLU A C 1
ATOM 1039 O O . GLU A 1 131 ? -16.479 -6.662 -3.525 1.00 78.50 131 GLU A O 1
ATOM 1044 N N . GLY A 1 132 ? -14.840 -8.071 -4.108 1.00 78.44 132 GLY A N 1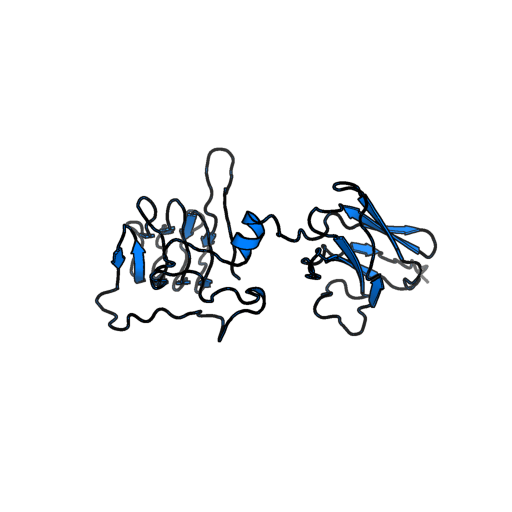
ATOM 1045 C CA . GLY A 1 132 ? -15.334 -8.337 -5.463 1.00 78.44 132 GLY A CA 1
ATOM 1046 C C . GLY A 1 132 ? -14.765 -7.429 -6.558 1.00 78.44 132 GLY A C 1
ATOM 1047 O O . GLY A 1 132 ? -15.143 -7.600 -7.713 1.00 78.44 132 GLY A O 1
ATOM 1048 N N . ALA A 1 133 ? -13.859 -6.505 -6.228 1.00 84.94 133 ALA A N 1
ATOM 1049 C CA . ALA A 1 133 ? -13.050 -5.793 -7.213 1.00 84.94 133 ALA A CA 1
ATOM 1050 C C . ALA A 1 133 ? -12.107 -6.747 -7.968 1.00 84.94 133 ALA A C 1
ATOM 1052 O O . ALA A 1 133 ? -11.723 -7.799 -7.444 1.00 84.94 133 ALA A O 1
ATOM 1053 N N . ASP A 1 134 ? -11.709 -6.341 -9.176 1.00 89.31 134 ASP A N 1
ATOM 1054 C CA . ASP A 1 134 ? -10.754 -7.075 -10.009 1.00 89.31 134 ASP A CA 1
ATOM 1055 C C . ASP A 1 134 ? -9.434 -7.303 -9.251 1.00 89.31 134 ASP A C 1
ATOM 1057 O O . ASP A 1 134 ? -8.912 -6.404 -8.589 1.00 89.31 134 ASP A O 1
ATOM 1061 N N . TRP A 1 135 ? -8.893 -8.521 -9.331 1.00 93.06 135 TRP A N 1
ATOM 1062 C CA . TRP A 1 135 ? -7.603 -8.875 -8.745 1.00 93.06 135 TRP A CA 1
ATOM 1063 C C . TRP A 1 135 ? -6.823 -9.798 -9.692 1.00 93.06 135 TRP A C 1
ATOM 1065 O O . TRP A 1 135 ? -7.372 -10.832 -10.082 1.00 93.06 135 TRP A O 1
ATOM 1075 N N . PRO A 1 136 ? -5.561 -9.469 -10.023 1.00 94.25 136 PRO A N 1
ATOM 1076 C CA . PRO A 1 136 ? -4.841 -8.234 -9.674 1.00 94.25 136 PRO A CA 1
ATOM 1077 C C . PRO A 1 136 ? -5.489 -6.964 -10.259 1.00 94.25 136 PRO A C 1
ATOM 1079 O O . PRO A 1 136 ? -6.104 -7.010 -11.315 1.00 94.25 136 PRO A O 1
ATOM 1082 N N . ALA A 1 137 ? -5.355 -5.829 -9.565 1.00 93.12 137 ALA A N 1
ATOM 1083 C CA . ALA A 1 137 ? -5.890 -4.526 -10.004 1.00 93.12 137 ALA A CA 1
ATOM 1084 C C . ALA A 1 137 ? -4.825 -3.595 -10.613 1.00 93.12 137 ALA A C 1
ATOM 1086 O O . ALA A 1 137 ? -5.131 -2.476 -11.027 1.00 93.12 137 ALA A O 1
ATOM 1087 N N . THR A 1 138 ? -3.570 -4.036 -10.614 1.00 94.88 138 THR A N 1
ATOM 1088 C CA . THR A 1 138 ? -2.406 -3.281 -11.072 1.00 94.88 138 THR A CA 1
ATOM 1089 C C . THR A 1 138 ? -1.422 -4.215 -11.767 1.00 94.88 138 THR A C 1
ATOM 1091 O O . THR A 1 138 ? -1.344 -5.416 -11.471 1.00 94.88 138 THR A O 1
ATOM 1094 N N . GLY A 1 139 ? -0.646 -3.642 -12.680 1.00 95.06 139 GLY A N 1
ATOM 1095 C CA . GLY A 1 139 ? 0.429 -4.333 -13.381 1.00 95.06 139 GLY A CA 1
ATOM 1096 C C . GLY A 1 139 ? 0.506 -3.990 -14.864 1.00 95.06 139 GLY A C 1
ATOM 1097 O O . GLY A 1 139 ? -0.425 -3.462 -15.465 1.00 95.06 139 GLY A O 1
ATOM 1098 N N . SER A 1 140 ? 1.640 -4.301 -15.478 1.00 95.50 140 SER A N 1
ATOM 1099 C CA . SER A 1 140 ? 1.887 -4.011 -16.896 1.00 95.50 140 SER A CA 1
ATOM 1100 C C . SER A 1 140 ? 1.065 -4.865 -17.871 1.00 95.50 140 SER A C 1
ATOM 1102 O O . SER A 1 140 ? 0.882 -4.484 -19.025 1.00 95.50 140 SER A O 1
ATOM 1104 N N . ASP A 1 141 ? 0.552 -6.011 -17.424 1.00 94.50 141 ASP A N 1
ATOM 1105 C CA . ASP A 1 141 ? -0.246 -6.968 -18.196 1.00 94.50 141 ASP A CA 1
ATOM 1106 C C . ASP A 1 141 ? -1.764 -6.735 -18.085 1.00 94.50 141 ASP A C 1
ATOM 1108 O O . ASP A 1 141 ? -2.552 -7.529 -18.597 1.00 94.50 141 ASP A O 1
ATOM 1112 N N . MET A 1 142 ? -2.190 -5.609 -17.502 1.00 92.62 142 MET A N 1
ATOM 1113 C CA . M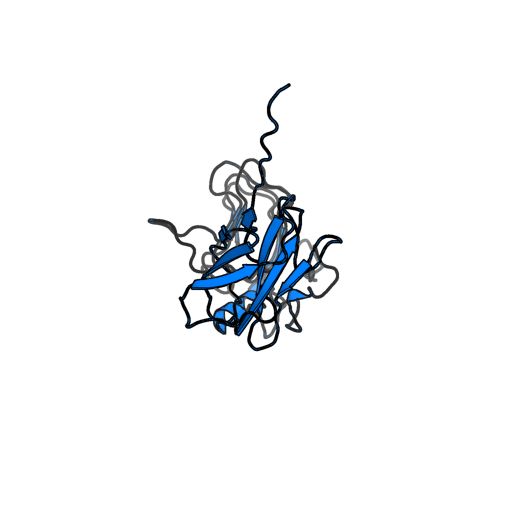ET A 1 142 ? -3.604 -5.255 -17.299 1.00 92.62 142 MET A CA 1
ATOM 1114 C C . MET A 1 142 ? -4.379 -4.944 -18.596 1.00 92.62 142 MET A C 1
ATOM 1116 O O . MET A 1 142 ? -5.585 -4.679 -18.566 1.00 92.62 142 MET A O 1
ATOM 1120 N N . GLY A 1 143 ? -3.722 -4.974 -19.760 1.00 90.19 143 GLY A N 1
ATOM 1121 C CA . GLY A 1 143 ? -4.360 -4.806 -21.066 1.00 90.19 143 GLY A CA 1
ATOM 1122 C C . GLY A 1 143 ? -5.140 -3.492 -21.168 1.00 90.19 143 GLY A C 1
ATOM 1123 O O . GLY A 1 143 ? -4.570 -2.412 -21.060 1.00 90.19 143 GLY A O 1
ATOM 1124 N N . ALA A 1 144 ? -6.460 -3.575 -21.365 1.00 88.50 144 ALA A N 1
ATOM 1125 C CA . ALA A 1 144 ? -7.325 -2.394 -21.455 1.00 88.50 144 ALA A CA 1
ATOM 1126 C C . ALA A 1 144 ? -7.442 -1.600 -20.138 1.00 88.50 144 ALA A C 1
ATOM 1128 O O . ALA A 1 144 ? -7.880 -0.453 -20.170 1.00 88.50 144 ALA A O 1
ATOM 1129 N N . GLN A 1 145 ? -7.066 -2.196 -19.001 1.00 88.81 145 GLN A N 1
ATOM 1130 C CA . GLN A 1 145 ? -7.042 -1.536 -17.692 1.00 88.81 145 GLN A CA 1
ATOM 1131 C C . GLN A 1 145 ? -5.661 -0.973 -17.314 1.00 88.81 145 GLN A C 1
ATOM 1133 O O . GLN A 1 145 ? -5.490 -0.453 -16.213 1.00 88.81 145 GLN A O 1
ATOM 1138 N N . LEU A 1 146 ? -4.677 -1.033 -18.216 1.00 90.69 146 LEU A N 1
ATOM 1139 C CA . LEU A 1 146 ? -3.362 -0.437 -17.987 1.00 90.69 146 LEU A CA 1
ATOM 1140 C C . LEU A 1 146 ? -3.478 1.071 -17.703 1.00 90.69 146 LEU A C 1
ATOM 1142 O O . LEU A 1 146 ? -4.150 1.804 -18.432 1.00 90.69 146 LEU A O 1
ATOM 1146 N N . GLY A 1 147 ? -2.831 1.534 -16.634 1.00 87.94 147 GLY A N 1
ATOM 1147 C CA . GLY A 1 147 ? -2.874 2.918 -16.161 1.00 87.94 147 GLY A CA 1
ATOM 1148 C C . GLY A 1 147 ? -4.150 3.305 -15.406 1.00 87.94 147 GLY A C 1
ATOM 1149 O O . GLY A 1 147 ? -4.227 4.415 -14.876 1.00 87.94 147 GLY A O 1
ATOM 1150 N N . VAL A 1 148 ? -5.152 2.419 -15.318 1.00 91.12 148 VAL A N 1
ATOM 1151 C CA . VAL A 1 148 ? -6.358 2.671 -14.515 1.00 91.12 148 VAL A CA 1
ATOM 1152 C C . VAL A 1 148 ? -6.010 2.642 -13.034 1.00 91.12 148 VAL A C 1
ATOM 1154 O O . VAL A 1 148 ? -6.453 3.527 -12.305 1.00 91.12 148 VAL A O 1
ATOM 1157 N N . CYS A 1 149 ? -5.199 1.672 -12.597 1.00 91.56 149 CYS A N 1
ATOM 1158 C CA . CYS A 1 149 ? -4.697 1.541 -11.228 1.00 91.56 149 CYS A CA 1
ATOM 1159 C C . CYS A 1 149 ? -5.792 1.686 -10.156 1.00 91.56 149 CYS A C 1
ATOM 1161 O O . CYS A 1 149 ? -5.640 2.453 -9.196 1.00 91.56 149 CYS A O 1
ATOM 1163 N N . MET A 1 150 ? -6.939 1.026 -10.353 1.00 91.81 150 MET A N 1
ATOM 1164 C CA . MET A 1 150 ? -8.096 1.141 -9.461 1.00 91.81 150 MET A CA 1
ATOM 1165 C C . MET A 1 150 ? -8.084 0.034 -8.411 1.00 91.81 150 MET A C 1
ATOM 1167 O O . MET A 1 150 ? -8.737 -0.995 -8.549 1.00 91.81 150 MET A O 1
ATOM 1171 N N . ILE A 1 151 ? -7.345 0.264 -7.328 1.00 92.81 151 ILE A N 1
ATOM 1172 C CA . ILE A 1 151 ? -7.378 -0.610 -6.150 1.00 92.81 151 ILE A CA 1
ATOM 1173 C C . ILE A 1 151 ? -8.507 -0.195 -5.187 1.00 92.81 151 ILE A C 1
ATOM 1175 O O . ILE A 1 151 ? -8.871 0.986 -5.144 1.00 92.81 151 ILE A O 1
ATOM 1179 N N . PRO A 1 152 ? -9.007 -1.097 -4.319 1.00 90.06 152 PRO A N 1
ATOM 1180 C CA . PRO A 1 152 ? -10.049 -0.769 -3.339 1.00 90.06 152 PRO A CA 1
ATOM 1181 C C . PRO A 1 152 ? -9.722 0.448 -2.462 1.00 90.06 152 PRO A C 1
ATOM 1183 O O . PRO A 1 152 ? -10.602 1.241 -2.134 1.00 90.06 152 PRO A O 1
ATOM 1186 N N . ALA A 1 153 ? -8.446 0.634 -2.097 1.00 88.25 153 ALA A N 1
ATOM 1187 C CA . ALA A 1 153 ? -8.009 1.791 -1.314 1.00 88.25 153 ALA A CA 1
ATOM 1188 C C . ALA A 1 153 ? -8.201 3.122 -2.062 1.00 88.25 153 ALA A C 1
ATOM 1190 O O . ALA A 1 153 ? -8.625 4.104 -1.454 1.00 88.25 153 ALA A O 1
ATOM 1191 N N . ARG A 1 154 ? -7.956 3.137 -3.376 1.00 90.25 154 ARG A N 1
ATOM 1192 C CA . ARG A 1 154 ? -8.197 4.295 -4.237 1.00 90.25 154 ARG A CA 1
ATOM 1193 C C . ARG A 1 154 ? -9.686 4.534 -4.441 1.00 90.25 154 ARG A C 1
ATOM 1195 O O . ARG A 1 154 ? -10.129 5.663 -4.276 1.00 90.25 154 ARG A O 1
ATOM 1202 N N . SER A 1 155 ? -10.456 3.478 -4.706 1.00 88.88 155 SER A N 1
ATOM 1203 C CA . SER A 1 155 ? -11.914 3.576 -4.851 1.00 88.88 155 SER A CA 1
ATOM 1204 C C . SER A 1 155 ? -12.558 4.218 -3.619 1.00 88.88 155 SER A C 1
ATOM 1206 O O . SER A 1 155 ? -13.352 5.147 -3.746 1.00 88.88 155 SER A O 1
ATOM 1208 N N . ARG A 1 156 ? -12.171 3.785 -2.411 1.00 84.25 156 ARG A N 1
ATOM 1209 C CA . ARG A 1 156 ? -12.638 4.387 -1.149 1.00 84.25 156 ARG A CA 1
ATOM 1210 C C . ARG A 1 156 ? -12.244 5.857 -1.012 1.00 84.25 156 ARG A C 1
ATOM 1212 O O . ARG A 1 156 ? -13.041 6.667 -0.556 1.00 84.25 156 ARG A O 1
ATOM 1219 N N . TRP A 1 157 ? -11.030 6.222 -1.420 1.00 85.69 157 TRP A N 1
ATOM 1220 C CA . TRP A 1 157 ? -10.610 7.622 -1.417 1.00 85.69 157 TRP A CA 1
ATOM 1221 C C . TRP A 1 157 ? -11.445 8.479 -2.379 1.00 85.69 157 TRP A C 1
ATOM 1223 O O . TRP A 1 157 ? -12.004 9.490 -1.962 1.00 85.69 157 TRP A O 1
ATOM 1233 N N . GLU A 1 158 ? -11.561 8.072 -3.646 1.00 86.81 158 GLU A N 1
ATOM 1234 C CA . GLU A 1 158 ? -12.235 8.852 -4.695 1.00 86.81 158 GLU A CA 1
ATOM 1235 C C . GLU A 1 158 ? -13.747 8.978 -4.472 1.00 86.81 158 GLU A C 1
ATOM 1237 O O . GLU A 1 158 ? -14.331 10.022 -4.755 1.00 86.81 158 GLU A O 1
ATOM 1242 N N . SER A 1 159 ? -14.380 7.935 -3.934 1.00 80.56 159 SER A N 1
ATOM 1243 C CA . SER A 1 159 ? -15.805 7.957 -3.581 1.00 80.56 159 SER A CA 1
ATOM 1244 C C . SER A 1 159 ? -16.102 8.713 -2.282 1.00 80.56 159 SER A C 1
ATOM 1246 O O . SER A 1 159 ? -17.265 8.992 -1.989 1.00 80.56 159 SER A O 1
ATOM 1248 N N . GLY A 1 160 ? -15.078 9.035 -1.484 1.00 70.75 160 GLY A N 1
ATOM 1249 C CA . GLY A 1 160 ? -15.254 9.526 -0.117 1.00 70.75 160 GLY A CA 1
ATOM 1250 C C . GLY A 1 160 ? -15.756 8.457 0.862 1.00 70.75 160 GLY A C 1
ATOM 1251 O O . GLY A 1 160 ? -16.052 8.791 2.007 1.00 70.75 160 GLY A O 1
ATOM 1252 N N . ASP A 1 161 ? -15.819 7.193 0.432 1.00 66.50 161 ASP A N 1
ATOM 1253 C CA . ASP A 1 161 ? -16.184 6.016 1.227 1.00 66.50 161 ASP A CA 1
ATOM 1254 C C . ASP A 1 161 ? -14.958 5.363 1.890 1.00 66.50 161 ASP A C 1
ATOM 1256 O O . ASP A 1 161 ? -14.833 4.149 2.067 1.00 66.50 161 ASP A O 1
ATOM 1260 N N . TYR A 1 162 ? -13.968 6.180 2.248 1.00 68.25 162 TYR A N 1
ATOM 1261 C CA . TYR A 1 162 ? -13.003 5.748 3.240 1.00 68.25 162 TYR A CA 1
ATOM 1262 C C . TYR A 1 162 ? -13.750 5.730 4.567 1.00 68.25 162 TYR A C 1
ATOM 1264 O O . TYR A 1 162 ? -14.350 6.731 4.938 1.00 68.25 162 TYR A O 1
ATOM 1272 N N . ILE A 1 163 ? -13.729 4.610 5.290 1.00 62.50 163 ILE A N 1
ATOM 1273 C CA . ILE A 1 163 ? -14.356 4.553 6.610 1.00 62.50 163 ILE A CA 1
ATOM 1274 C C . ILE A 1 163 ? -13.313 5.010 7.638 1.00 62.50 163 ILE A C 1
ATOM 1276 O O . ILE A 1 163 ? -12.447 4.217 8.034 1.00 62.50 163 ILE A O 1
ATOM 1280 N N . PRO A 1 164 ? -13.308 6.290 8.063 1.00 65.19 164 PRO A N 1
ATOM 1281 C CA . PRO A 1 164 ? -12.339 6.763 9.033 1.00 65.19 164 PRO A CA 1
ATOM 1282 C C . PRO A 1 164 ? -12.539 6.020 10.349 1.00 65.19 164 PRO A C 1
ATOM 1284 O O . PRO A 1 164 ? -13.619 6.061 10.943 1.00 65.19 164 PRO A O 1
ATOM 1287 N N . GLN A 1 165 ? -11.463 5.402 10.836 1.00 69.88 165 GLN A N 1
ATOM 1288 C CA . GLN A 1 165 ? -11.454 4.857 12.186 1.00 69.88 165 GLN A CA 1
ATOM 1289 C C . GLN A 1 165 ? -11.827 5.955 13.198 1.00 69.88 165 GLN A C 1
ATOM 1291 O O . GLN A 1 165 ? -11.415 7.116 13.028 1.00 69.88 165 GLN A O 1
ATOM 1296 N N . PRO A 1 166 ? -12.570 5.619 14.264 1.00 74.56 166 PRO A N 1
ATOM 1297 C CA . PRO A 1 166 ? -12.829 6.562 15.338 1.00 74.56 166 PRO A CA 1
ATOM 1298 C C . PRO A 1 166 ? -11.506 7.045 15.939 1.00 74.56 166 PRO A C 1
ATOM 1300 O O . PRO A 1 166 ? -10.586 6.259 16.188 1.00 74.56 166 PRO A O 1
ATOM 1303 N N . PHE A 1 167 ? -11.401 8.353 16.162 1.00 77.19 167 PHE A N 1
ATOM 1304 C CA . PHE A 1 167 ? -10.181 8.994 16.646 1.00 77.19 167 PHE A CA 1
ATOM 1305 C C . PHE A 1 167 ? -10.394 9.612 18.029 1.00 77.19 167 PHE A C 1
ATOM 1307 O O . PHE A 1 167 ? -11.503 10.028 18.366 1.00 77.19 167 PHE A O 1
ATOM 1314 N N . ASN A 1 168 ? -9.303 9.705 18.798 1.00 83.75 168 ASN A N 1
ATOM 1315 C CA . ASN A 1 168 ? -9.275 10.306 20.132 1.00 83.75 168 ASN A CA 1
ATOM 1316 C C . ASN A 1 168 ? -10.254 9.641 21.115 1.00 83.75 168 ASN A C 1
ATOM 1318 O O . ASN A 1 168 ? -10.935 10.338 21.861 1.00 83.75 168 ASN A O 1
ATOM 1322 N N . LEU A 1 169 ? -10.341 8.303 21.082 1.00 90.50 169 LEU A N 1
ATOM 1323 C CA . LEU A 1 169 ? -11.100 7.561 22.084 1.00 90.50 169 LEU A CA 1
ATOM 1324 C C . LEU A 1 169 ? -10.488 7.807 23.466 1.00 90.50 169 LEU A C 1
ATOM 1326 O O . LEU A 1 169 ? -9.298 7.571 23.678 1.00 90.50 169 LEU A O 1
ATOM 1330 N N . LYS A 1 170 ? -11.325 8.252 24.394 1.00 91.25 170 LYS A N 1
ATOM 1331 C CA . LYS A 1 170 ? -11.021 8.425 25.810 1.00 91.25 170 LYS A CA 1
ATOM 1332 C C . LYS A 1 170 ? -11.962 7.562 26.630 1.00 91.25 170 LYS A C 1
ATOM 1334 O O . LYS A 1 170 ? -13.100 7.348 26.223 1.00 91.25 170 LYS A O 1
ATOM 1339 N N . ALA A 1 171 ? -11.471 7.101 27.772 1.00 91.94 171 ALA A N 1
ATOM 1340 C CA . ALA A 1 171 ? -12.244 6.382 28.770 1.00 91.94 171 ALA A CA 1
ATOM 1341 C C . ALA A 1 171 ? -11.986 7.030 30.133 1.00 91.94 171 ALA A C 1
ATOM 1343 O O . ALA A 1 171 ? -10.842 7.074 30.588 1.00 91.94 171 ALA A O 1
ATOM 1344 N N . GLU A 1 172 ? -13.034 7.548 30.764 1.00 90.00 172 GLU A N 1
ATOM 1345 C CA . GLU A 1 172 ? -12.977 8.245 32.047 1.00 90.00 172 GLU A CA 1
ATOM 1346 C C . GLU A 1 172 ? -13.887 7.535 33.051 1.00 90.00 172 GLU A C 1
ATOM 1348 O O . GLU A 1 172 ? -15.013 7.155 32.741 1.00 90.00 172 GLU A O 1
ATOM 1353 N N . ALA A 1 173 ? -13.391 7.301 34.265 1.00 85.62 173 ALA A N 1
ATOM 1354 C CA . ALA A 1 173 ? -14.191 6.659 35.301 1.00 85.62 173 ALA A CA 1
ATOM 1355 C C . ALA A 1 173 ? -15.202 7.657 35.884 1.00 85.62 173 ALA A C 1
ATOM 1357 O O . ALA A 1 173 ? -14.816 8.740 36.325 1.00 85.62 173 ALA A O 1
ATOM 1358 N N . ASN A 1 174 ? -16.471 7.258 35.955 1.00 85.00 174 ASN A N 1
ATOM 1359 C CA . ASN A 1 174 ? -17.548 8.040 36.551 1.00 85.00 174 ASN A CA 1
ATOM 1360 C C . ASN A 1 174 ? -18.378 7.151 37.488 1.00 85.00 174 ASN A C 1
ATOM 1362 O O . ASN A 1 174 ? -19.318 6.464 37.085 1.00 85.00 174 ASN A O 1
ATOM 1366 N N . GLY A 1 175 ? -17.985 7.112 38.764 1.00 85.00 175 GLY A N 1
ATOM 1367 C CA . GLY A 1 175 ? -18.586 6.208 39.743 1.00 85.00 175 GLY A CA 1
ATOM 1368 C C . GLY A 1 175 ? -18.388 4.738 39.354 1.00 85.00 175 GLY A C 1
ATOM 1369 O O . GLY A 1 175 ? -17.255 4.272 39.252 1.00 85.00 175 GLY A O 1
ATOM 1370 N N . SER A 1 176 ? -19.490 4.008 39.159 1.00 84.94 176 SER A N 1
ATOM 1371 C CA . SER A 1 176 ? -19.479 2.618 38.678 1.00 84.94 176 SER A CA 1
ATOM 1372 C C . SER A 1 176 ? -19.479 2.494 37.151 1.00 84.94 176 SER A C 1
ATOM 1374 O O . SER A 1 176 ? -19.438 1.377 36.644 1.00 84.94 176 SER A O 1
ATOM 1376 N N . ALA A 1 177 ? -19.565 3.609 36.424 1.00 90.00 177 ALA A N 1
ATOM 1377 C CA . ALA A 1 177 ? -19.574 3.636 34.970 1.00 90.00 177 ALA A CA 1
ATOM 1378 C C . ALA A 1 177 ? -18.209 4.047 34.403 1.00 90.00 177 ALA A C 1
ATOM 1380 O O . ALA A 1 177 ? -17.360 4.623 35.094 1.00 90.00 177 ALA A O 1
ATOM 1381 N N . ILE A 1 178 ? -18.015 3.762 33.118 1.00 92.00 178 ILE A N 1
ATOM 1382 C CA . ILE A 1 178 ? -16.902 4.275 32.324 1.00 92.00 178 ILE A CA 1
ATOM 1383 C C . ILE A 1 178 ? -17.482 5.097 31.178 1.00 92.00 178 ILE A C 1
ATOM 1385 O O . ILE A 1 178 ? -18.120 4.558 30.274 1.00 92.00 178 ILE A O 1
ATOM 1389 N N . ASP A 1 179 ? -17.244 6.403 31.223 1.00 93.69 179 ASP A N 1
ATOM 1390 C CA . ASP A 1 179 ? -17.663 7.336 30.191 1.00 93.69 179 ASP A CA 1
ATOM 1391 C C . ASP A 1 179 ? -16.624 7.350 29.068 1.00 93.69 179 ASP A C 1
ATOM 1393 O O . ASP A 1 179 ? -15.436 7.615 29.265 1.00 93.69 179 ASP A O 1
ATOM 1397 N N . LEU A 1 180 ? -17.087 7.031 27.868 1.00 95.00 180 LEU A N 1
ATOM 1398 C CA . LEU A 1 180 ? -16.321 7.025 26.639 1.00 95.00 180 LEU A CA 1
ATOM 1399 C C . LEU A 1 180 ? -16.641 8.272 25.826 1.00 95.00 180 LEU A C 1
ATOM 1401 O O . LEU A 1 180 ? -17.806 8.645 25.671 1.00 95.00 180 LEU A O 1
ATOM 1405 N N . SER A 1 181 ? -15.611 8.872 25.237 1.00 93.75 181 SER A N 1
ATOM 1406 C CA . SER A 1 181 ? -15.778 9.917 24.226 1.00 93.75 181 SER A CA 1
ATOM 1407 C C . SER A 1 181 ? -14.809 9.731 23.070 1.00 93.75 181 SER A C 1
ATOM 1409 O O . SER A 1 181 ? -13.689 9.263 23.257 1.00 93.75 181 SER A O 1
ATOM 1411 N N . TRP A 1 182 ? -15.248 10.055 21.857 1.00 92.06 182 TRP A N 1
ATOM 1412 C CA . TRP A 1 182 ? -14.423 10.034 20.646 1.00 92.06 182 TRP A CA 1
ATOM 1413 C C . TRP A 1 182 ? -14.958 11.043 19.633 1.00 92.06 182 TRP A C 1
ATOM 1415 O O . TRP A 1 182 ? -16.047 11.578 19.802 1.00 92.06 182 TRP A O 1
ATOM 1425 N N . ILE A 1 183 ? -14.208 11.340 18.575 1.00 85.25 183 ILE A N 1
ATOM 1426 C CA . ILE A 1 183 ? -14.676 12.267 17.534 1.00 85.25 183 ILE A CA 1
ATOM 1427 C C . ILE A 1 183 ? -15.519 11.498 16.512 1.00 85.25 183 ILE A C 1
ATOM 1429 O O . ILE A 1 183 ? -15.041 10.499 15.960 1.00 85.25 183 ILE A O 1
ATOM 1433 N N . HIS A 1 184 ? -16.743 11.964 16.236 1.00 85.75 184 HIS A N 1
ATOM 1434 C CA . HIS A 1 184 ? -17.538 11.438 15.128 1.00 85.75 184 HIS A CA 1
ATOM 1435 C C . HIS A 1 184 ? -16.870 11.797 13.794 1.00 85.75 184 HIS A C 1
ATOM 1437 O O . HIS A 1 184 ? -16.405 12.918 13.577 1.00 85.75 184 HIS A O 1
ATOM 1443 N N . ARG A 1 185 ? -16.800 10.827 12.884 1.00 79.56 185 ARG A N 1
ATOM 1444 C CA . ARG A 1 185 ? -16.163 10.978 11.577 1.00 79.56 185 ARG A CA 1
ATOM 1445 C C . ARG A 1 185 ? -17.178 10.677 10.481 1.00 79.56 185 ARG A C 1
ATOM 1447 O O . ARG A 1 185 ? -17.911 9.692 10.592 1.00 79.56 185 ARG A O 1
ATOM 1454 N N . TYR A 1 186 ? -17.154 11.502 9.435 1.00 76.75 186 TYR A N 1
ATOM 1455 C CA . TYR A 1 186 ? -17.960 11.341 8.223 1.00 76.75 186 TYR A CA 1
ATOM 1456 C C . TYR A 1 186 ? -17.899 9.901 7.684 1.00 76.75 186 TYR A C 1
ATOM 1458 O O . TYR A 1 186 ? -16.873 9.239 7.827 1.00 76.75 186 TYR A O 1
ATOM 1466 N N . GLY A 1 187 ? -19.002 9.419 7.112 1.00 77.81 187 GLY A N 1
ATOM 1467 C CA . GLY A 1 187 ? -19.136 8.057 6.582 1.00 77.81 187 GLY A CA 1
ATOM 1468 C C . GLY A 1 187 ? -19.689 7.034 7.580 1.00 77.81 187 GLY A C 1
ATOM 1469 O O . GLY A 1 187 ? -20.353 6.095 7.165 1.00 77.81 187 GLY A O 1
ATOM 1470 N N . ASN A 1 188 ? -19.522 7.234 8.893 1.00 85.81 188 ASN A N 1
ATOM 1471 C CA . ASN A 1 188 ? -20.078 6.321 9.900 1.00 85.81 188 ASN A CA 1
ATOM 1472 C C . ASN A 1 188 ? -21.529 6.696 10.246 1.00 85.81 188 ASN A C 1
ATOM 1474 O O . ASN A 1 188 ? -21.776 7.793 10.736 1.00 85.81 188 ASN A O 1
ATOM 1478 N N . VAL A 1 189 ? -22.485 5.788 10.059 1.00 90.81 189 VAL A N 1
ATOM 1479 C CA . VAL A 1 189 ? -23.903 6.002 10.415 1.00 90.81 189 VAL A CA 1
ATOM 1480 C C . VAL A 1 189 ? -24.253 5.481 11.808 1.00 90.81 189 VAL A C 1
ATOM 1482 O O . VAL A 1 189 ? -25.283 5.851 12.365 1.00 90.81 189 VAL A O 1
ATOM 1485 N N . LYS A 1 190 ? -23.404 4.622 12.377 1.00 93.75 190 LYS A N 1
ATOM 1486 C CA . LYS A 1 190 ? -23.481 4.144 13.762 1.00 93.75 190 LYS A CA 1
ATOM 1487 C C . LYS A 1 190 ? -22.114 3.662 14.237 1.00 93.75 190 LYS A C 1
ATOM 1489 O O . LYS A 1 190 ? -21.181 3.535 13.445 1.00 93.75 190 LYS A O 1
ATOM 1494 N N . TYR A 1 191 ? -22.007 3.367 15.525 1.00 94.81 191 TYR A N 1
ATOM 1495 C CA . TYR A 1 191 ? -20.805 2.817 16.133 1.00 94.81 191 TYR A CA 1
ATOM 1496 C C . TYR A 1 191 ? -21.110 1.592 16.979 1.00 94.81 191 TYR A C 1
ATOM 1498 O O . TYR A 1 191 ? -22.151 1.501 17.634 1.00 94.81 191 TYR A O 1
ATOM 1506 N N . GLU A 1 192 ? -20.134 0.695 17.005 1.00 96.56 192 GLU A N 1
ATOM 1507 C CA . GLU A 1 192 ? -20.059 -0.381 17.972 1.00 96.56 192 GLU A CA 1
ATOM 1508 C C . GLU A 1 192 ? -18.984 -0.089 19.019 1.00 96.56 192 GLU A C 1
ATOM 1510 O O . GLU A 1 192 ? -17.876 0.347 18.685 1.00 96.56 192 GLU A O 1
ATOM 1515 N N . VAL A 1 193 ? -19.294 -0.385 20.277 1.00 96.88 193 VAL A N 1
ATOM 1516 C CA . VAL A 1 193 ? -18.402 -0.230 21.425 1.00 96.88 193 VAL A CA 1
ATOM 1517 C C . VAL A 1 193 ? -18.027 -1.612 21.931 1.00 96.88 193 VAL A C 1
ATOM 1519 O O . VAL A 1 193 ? -18.890 -2.388 22.335 1.00 96.88 193 VAL A O 1
ATOM 1522 N N . TRP A 1 194 ? -16.734 -1.903 21.935 1.00 97.19 194 TRP A N 1
ATOM 1523 C CA . TRP A 1 194 ? -16.184 -3.169 22.395 1.00 97.19 194 TRP A CA 1
ATOM 1524 C C . TRP A 1 194 ? -15.314 -2.968 23.626 1.00 97.19 194 TRP A C 1
ATOM 1526 O O . TRP A 1 194 ? -14.602 -1.966 23.722 1.00 97.19 194 TRP A O 1
ATOM 1536 N N . ARG A 1 195 ? -15.333 -3.951 24.523 1.00 96.12 195 ARG A N 1
ATOM 1537 C CA . ARG A 1 195 ? -14.536 -4.005 25.748 1.00 96.12 195 ARG A CA 1
ATOM 1538 C C . ARG A 1 195 ? -13.799 -5.336 25.852 1.00 96.12 195 ARG A C 1
ATOM 1540 O O . ARG A 1 195 ? -14.346 -6.356 25.458 1.00 96.12 195 ARG A O 1
ATOM 1547 N N . ASP A 1 196 ? -12.607 -5.330 26.431 1.00 95.06 196 ASP A N 1
ATOM 1548 C CA . ASP A 1 196 ? -11.849 -6.532 26.788 1.00 95.06 196 ASP A CA 1
ATOM 1549 C C . ASP A 1 196 ? -11.001 -6.267 28.047 1.00 95.06 196 ASP A C 1
ATOM 1551 O O . ASP A 1 196 ? -10.767 -5.112 28.412 1.00 95.06 196 ASP A O 1
ATOM 1555 N N . ILE A 1 197 ? -10.531 -7.316 28.717 1.00 92.06 197 ILE A N 1
ATOM 1556 C CA . ILE A 1 197 ? -9.532 -7.223 29.796 1.00 92.06 197 ILE A CA 1
ATOM 1557 C C . ILE A 1 197 ? -8.099 -7.240 29.247 1.00 92.06 197 ILE A C 1
ATOM 1559 O O . ILE A 1 197 ? -7.162 -6.826 29.929 1.00 92.06 197 ILE A O 1
ATOM 1563 N N . ALA A 1 198 ? -7.911 -7.685 28.003 1.00 89.25 198 ALA A N 1
ATOM 1564 C CA . ALA A 1 198 ? -6.644 -7.646 27.299 1.00 89.25 198 ALA A CA 1
ATOM 1565 C C . ALA A 1 198 ? -6.442 -6.285 26.595 1.00 89.25 198 ALA A C 1
ATOM 1567 O O . ALA A 1 198 ? -7.321 -5.816 25.869 1.00 89.25 198 ALA A O 1
ATOM 1568 N N . PRO A 1 199 ? -5.255 -5.656 26.710 1.00 83.75 199 PRO A N 1
ATOM 1569 C CA . PRO A 1 199 ? -4.969 -4.369 26.061 1.00 83.75 199 PRO A CA 1
ATOM 1570 C C . PRO A 1 199 ? -4.980 -4.430 24.528 1.00 83.75 199 PRO A C 1
ATOM 1572 O O . PRO A 1 199 ? -5.240 -3.427 23.847 1.00 83.75 199 PRO A O 1
ATOM 1575 N N . TYR A 1 200 ? -4.696 -5.613 23.982 1.00 84.50 200 TYR A N 1
ATOM 1576 C CA . TYR A 1 200 ? -4.564 -5.867 22.555 1.00 84.50 200 TYR A CA 1
ATOM 1577 C C . TYR A 1 200 ? -5.609 -6.887 22.111 1.00 84.50 200 TYR A C 1
ATOM 1579 O O . TYR A 1 200 ? -5.335 -8.080 22.044 1.00 84.50 200 TYR A O 1
ATOM 1587 N N . PHE A 1 201 ? -6.803 -6.404 21.783 1.00 90.25 201 PHE A N 1
ATOM 1588 C CA . PHE A 1 201 ? -7.870 -7.225 21.213 1.00 90.25 201 PHE A CA 1
ATOM 1589 C C . PHE A 1 201 ? -8.346 -6.660 19.869 1.00 90.25 201 PHE A C 1
ATOM 1591 O O . PHE A 1 201 ? -8.093 -5.492 19.534 1.00 90.25 201 PHE A O 1
ATOM 1598 N N . ALA A 1 202 ? -9.017 -7.488 19.071 1.00 89.00 202 ALA A N 1
ATOM 1599 C CA . ALA A 1 202 ? -9.519 -7.123 17.752 1.00 89.00 202 ALA A CA 1
ATOM 1600 C C . ALA A 1 202 ? -11.039 -7.345 17.678 1.00 89.00 202 ALA A C 1
ATOM 1602 O O . ALA A 1 202 ? -11.469 -8.492 17.631 1.00 89.00 202 ALA A O 1
ATOM 1603 N N . PRO A 1 203 ? -11.864 -6.286 17.572 1.00 90.94 203 PRO A N 1
ATOM 1604 C CA . PRO A 1 203 ? -13.314 -6.425 17.382 1.00 90.94 203 PRO A CA 1
ATOM 1605 C C . PRO A 1 203 ? -13.737 -7.279 16.174 1.00 90.94 203 PRO A C 1
ATOM 1607 O O . PRO A 1 203 ? -14.836 -7.820 16.140 1.00 90.94 203 PRO A O 1
ATOM 1610 N N . ALA A 1 204 ? -12.883 -7.393 15.150 1.00 86.69 204 ALA A N 1
ATOM 1611 C CA . ALA A 1 204 ? -13.135 -8.245 13.985 1.00 86.69 204 ALA A CA 1
ATOM 1612 C C . ALA A 1 204 ? -12.932 -9.747 14.268 1.00 86.69 204 ALA A C 1
ATOM 1614 O O . ALA A 1 204 ? -13.488 -10.576 13.552 1.00 86.69 204 ALA A O 1
ATOM 1615 N N . THR A 1 205 ? -12.173 -10.083 15.314 1.00 90.44 205 THR A N 1
ATOM 1616 C CA . THR A 1 205 ? -11.892 -11.458 15.745 1.00 90.44 205 THR A CA 1
ATOM 1617 C C . THR A 1 205 ? -11.924 -11.507 17.279 1.00 90.44 205 THR A C 1
ATOM 1619 O O . THR A 1 205 ? -10.864 -11.564 17.907 1.00 90.44 205 THR A O 1
ATOM 1622 N N . PRO A 1 206 ? -13.118 -11.394 17.897 1.00 90.50 206 PRO A N 1
ATOM 1623 C CA . PRO A 1 206 ? -13.252 -11.268 19.346 1.00 90.50 206 PRO A CA 1
ATOM 1624 C C . PRO A 1 206 ? -12.638 -12.464 20.081 1.00 90.50 206 PRO A C 1
ATOM 1626 O O . PRO A 1 206 ? -12.832 -13.615 19.682 1.00 90.50 206 PRO A O 1
ATOM 1629 N N . GLY A 1 207 ? -11.891 -12.182 21.146 1.00 91.12 207 GLY A N 1
ATOM 1630 C CA . GLY A 1 207 ? -11.371 -13.192 22.061 1.00 91.12 207 GLY A CA 1
ATOM 1631 C C . GLY A 1 207 ? -12.437 -13.682 23.048 1.00 91.12 207 GLY A C 1
ATOM 1632 O O . GLY A 1 207 ? -13.569 -13.197 23.029 1.00 91.12 207 GLY A O 1
ATOM 1633 N N . PRO A 1 208 ? -12.089 -14.624 23.941 1.00 93.19 208 PRO A N 1
ATOM 1634 C CA . PRO A 1 208 ? -13.021 -15.150 24.941 1.00 93.19 208 PRO A CA 1
ATOM 1635 C C . PRO A 1 208 ? -13.527 -14.080 25.922 1.00 93.19 208 PRO A C 1
ATOM 1637 O O . PRO A 1 208 ? -14.657 -14.180 26.389 1.00 93.19 208 PRO A O 1
ATOM 1640 N N . ASP A 1 209 ? -12.718 -13.051 26.189 1.00 93.44 209 ASP A N 1
ATOM 1641 C CA . ASP A 1 209 ? -13.044 -11.959 27.114 1.00 93.44 209 ASP A CA 1
ATOM 1642 C C . ASP A 1 209 ? -13.564 -10.695 26.402 1.00 93.44 209 ASP A C 1
ATOM 1644 O O . ASP A 1 209 ? -13.893 -9.694 27.046 1.00 93.44 209 ASP A O 1
ATOM 1648 N N . SER A 1 210 ? -13.660 -10.732 25.068 1.00 95.25 210 SER A N 1
ATOM 1649 C CA . SER A 1 210 ? -14.160 -9.615 24.271 1.00 95.25 210 SER A CA 1
ATOM 1650 C C . SER A 1 210 ? -15.681 -9.513 24.386 1.00 95.25 210 SER A C 1
ATOM 1652 O O . SER A 1 210 ? -16.418 -10.444 24.066 1.00 95.25 210 SER A O 1
ATOM 1654 N N . VAL A 1 211 ? -16.165 -8.334 24.765 1.00 96.50 211 VAL A N 1
ATOM 1655 C CA . VAL A 1 211 ? -17.586 -8.024 24.941 1.00 96.50 211 VAL A CA 1
ATOM 1656 C C . VAL A 1 211 ? -17.995 -6.905 23.988 1.00 96.50 211 VAL A C 1
ATOM 1658 O O . VAL A 1 211 ? -17.423 -5.815 24.016 1.00 96.50 211 VAL A O 1
ATOM 1661 N N . LEU A 1 212 ? -19.025 -7.153 23.176 1.00 96.94 212 LEU A N 1
ATOM 1662 C CA . LEU A 1 212 ? -19.744 -6.107 22.447 1.00 96.94 212 LEU A CA 1
ATOM 1663 C C . LEU A 1 212 ? -20.707 -5.418 23.420 1.00 96.94 212 LEU A C 1
ATOM 1665 O O . LEU A 1 212 ? -21.730 -5.983 23.796 1.00 96.94 212 LEU A O 1
ATOM 1669 N N . VAL A 1 213 ? -20.349 -4.216 23.861 1.00 97.00 213 VAL A N 1
ATOM 1670 C CA . VAL A 1 213 ? -21.093 -3.451 24.872 1.00 97.00 213 VAL A CA 1
ATOM 1671 C C . VAL A 1 213 ? -22.299 -2.742 24.251 1.00 97.00 213 VAL A C 1
ATOM 1673 O O . VAL A 1 213 ? -23.355 -2.657 24.871 1.00 97.00 213 VAL A O 1
ATOM 1676 N N . ALA A 1 214 ? -22.151 -2.243 23.023 1.00 96.75 214 ALA A N 1
ATOM 1677 C CA 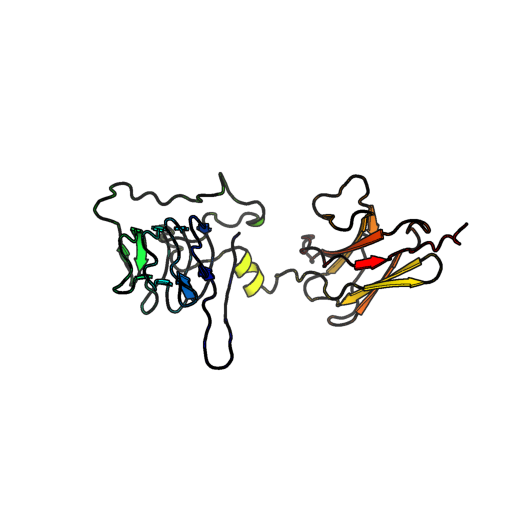. ALA A 1 214 ? -23.228 -1.626 22.253 1.00 96.75 214 ALA A CA 1
ATOM 1678 C C . ALA A 1 214 ? -22.964 -1.762 20.750 1.00 96.75 214 ALA A C 1
ATOM 1680 O O . ALA A 1 214 ? -21.815 -1.667 20.329 1.00 96.75 214 ALA A O 1
ATOM 1681 N N . ASP A 1 215 ? -24.014 -1.927 19.944 1.00 95.25 215 ASP A N 1
ATOM 1682 C CA . ASP A 1 215 ? -23.932 -2.173 18.494 1.00 95.25 215 ASP A CA 1
ATOM 1683 C C . ASP A 1 215 ? -24.650 -1.116 17.623 1.00 95.25 215 ASP A C 1
ATOM 1685 O O . ASP A 1 215 ? -24.690 -1.214 16.389 1.00 95.25 215 ASP A O 1
ATOM 1689 N N . ASN A 1 216 ? -25.236 -0.104 18.270 1.00 94.00 216 ASN A N 1
ATOM 1690 C CA . ASN A 1 216 ? -26.058 0.912 17.622 1.00 94.00 216 ASN A CA 1
ATOM 1691 C C . ASN A 1 216 ? -25.933 2.297 18.278 1.00 94.00 216 ASN A C 1
ATOM 1693 O O . ASN A 1 216 ? -26.931 2.977 18.526 1.00 94.00 216 ASN A O 1
ATOM 1697 N N . VAL A 1 217 ? -24.706 2.726 18.590 1.00 95.19 217 VAL A N 1
ATOM 1698 C CA . VAL A 1 217 ? -24.473 4.085 19.099 1.00 95.19 217 VAL A CA 1
ATOM 1699 C C . VAL A 1 217 ? -24.561 5.064 17.928 1.00 95.19 217 VAL A C 1
ATOM 1701 O O . VAL A 1 217 ? -23.697 5.072 17.050 1.00 95.19 217 VAL A O 1
ATOM 1704 N N . LEU A 1 218 ? -25.630 5.858 17.891 1.00 94.00 218 LEU A N 1
ATOM 1705 C CA . LEU A 1 218 ? -25.907 6.774 16.784 1.00 94.00 218 LEU A CA 1
ATOM 1706 C C . LEU A 1 218 ? -25.044 8.043 16.867 1.00 94.00 218 LEU A C 1
ATOM 1708 O O . LEU A 1 218 ? -24.828 8.560 17.967 1.00 94.00 218 LEU A O 1
ATOM 1712 N N . PRO A 1 219 ? -24.556 8.554 15.725 1.00 88.31 219 PRO A N 1
ATOM 1713 C CA . PRO A 1 219 ? -23.727 9.743 15.696 1.00 88.31 219 PRO A CA 1
ATOM 1714 C C . PRO A 1 219 ? -24.515 11.040 15.942 1.00 88.31 219 PRO A C 1
ATOM 1716 O O . PRO A 1 219 ? -25.678 11.138 15.543 1.00 88.31 219 PRO A O 1
ATOM 1719 N N . PRO A 1 220 ? -23.882 12.061 16.554 1.00 86.88 220 PRO A N 1
ATOM 1720 C CA . PRO A 1 220 ? -24.351 13.441 16.530 1.00 86.88 220 PRO A CA 1
ATOM 1721 C C . PRO A 1 220 ? -24.110 14.060 15.139 1.00 86.88 220 PRO A C 1
ATOM 1723 O O . PRO A 1 220 ? -23.825 13.359 14.166 1.00 86.88 220 PRO A O 1
ATOM 1726 N N . ALA A 1 221 ? -24.204 15.388 15.022 1.00 76.69 221 ALA A N 1
ATOM 1727 C CA . ALA A 1 221 ? -23.802 16.064 13.795 1.00 76.69 221 ALA A CA 1
ATOM 1728 C C . ALA A 1 221 ? -22.306 15.834 13.491 1.00 76.69 221 ALA A C 1
ATOM 1730 O O . ALA A 1 221 ? -21.485 15.588 14.379 1.00 76.69 221 ALA A O 1
ATOM 1731 N N . ILE A 1 222 ? -21.942 15.897 12.209 1.00 67.38 222 ILE A N 1
ATOM 1732 C CA . ILE A 1 222 ? -20.564 15.674 11.750 1.00 67.38 222 ILE A CA 1
ATOM 1733 C C . ILE A 1 222 ? -19.607 16.657 12.440 1.00 67.38 222 ILE A C 1
ATOM 1735 O O . ILE A 1 222 ? -19.800 17.867 12.363 1.00 67.38 222 ILE A O 1
ATOM 1739 N N . GLY A 1 223 ? -18.548 16.127 13.061 1.00 67.56 223 GLY A N 1
ATOM 1740 C CA . GLY A 1 223 ? -17.520 16.903 13.766 1.00 67.56 223 GLY A CA 1
ATOM 1741 C C . GLY A 1 223 ? -17.727 17.015 15.279 1.00 67.56 223 GLY A C 1
ATOM 1742 O O . GLY A 1 223 ? -16.769 17.331 15.985 1.00 67.56 223 GLY A O 1
ATOM 1743 N N . ASP A 1 224 ? -18.918 16.687 15.782 1.00 79.00 224 ASP A N 1
ATOM 1744 C CA . ASP A 1 224 ? -19.191 16.673 17.216 1.00 79.00 224 ASP A CA 1
ATOM 1745 C C . ASP A 1 224 ? -18.566 15.450 17.908 1.00 79.00 224 ASP A C 1
ATOM 1747 O O . ASP A 1 224 ? -18.244 14.417 17.302 1.00 79.00 224 ASP A O 1
ATOM 1751 N N . ALA A 1 225 ? -18.380 15.574 19.221 1.00 86.44 225 ALA A N 1
ATOM 1752 C CA . ALA A 1 225 ? -17.921 14.471 20.045 1.00 86.44 225 ALA A CA 1
ATOM 1753 C C . ALA A 1 225 ? -19.048 13.450 20.256 1.00 86.44 225 ALA A C 1
ATOM 1755 O O . ALA A 1 225 ? -20.168 13.789 20.629 1.00 86.44 225 ALA A O 1
ATOM 1756 N N . MET A 1 226 ? -18.710 12.183 20.067 1.00 93.88 226 MET A N 1
ATOM 1757 C CA . MET A 1 226 ? -19.483 11.038 20.521 1.00 93.88 226 MET A CA 1
ATOM 1758 C C . MET A 1 226 ? -19.351 10.896 22.034 1.00 93.88 226 MET A C 1
ATOM 1760 O O . MET A 1 226 ? -18.275 11.138 22.588 1.00 93.88 226 MET A O 1
ATOM 1764 N N . SER A 1 227 ? -20.417 10.432 22.680 1.00 93.44 227 SER A N 1
ATOM 1765 C CA . SER A 1 227 ? -20.411 10.032 24.084 1.00 93.44 227 SER A CA 1
ATOM 1766 C C . SER A 1 227 ? -21.149 8.708 24.274 1.00 93.44 227 SER A C 1
ATOM 1768 O O . SER A 1 227 ? -22.164 8.438 23.631 1.00 93.44 227 SER A O 1
ATOM 1770 N N . PHE A 1 228 ? -20.621 7.858 25.149 1.00 96.00 228 PHE A N 1
ATOM 1771 C CA . PHE A 1 228 ? -21.243 6.596 25.542 1.00 96.00 228 PHE A CA 1
ATOM 1772 C C . PHE A 1 228 ? -20.840 6.256 26.975 1.00 96.00 228 PHE A C 1
ATOM 1774 O O . PHE A 1 228 ? -19.690 6.464 27.329 1.00 96.00 228 PHE A O 1
ATOM 1781 N N . SER A 1 229 ? -21.744 5.714 27.790 1.00 95.50 229 SER A N 1
ATOM 1782 C CA . SER A 1 229 ? -21.433 5.322 29.171 1.00 95.50 229 SER A CA 1
ATOM 1783 C C . SER A 1 229 ? -21.601 3.815 29.342 1.00 95.50 229 SER A C 1
ATOM 1785 O O . SER A 1 229 ? -22.703 3.285 29.182 1.00 95.50 229 SER A O 1
ATOM 1787 N N . ASP A 1 230 ? -20.509 3.114 29.655 1.00 95.12 230 ASP A N 1
ATOM 1788 C CA . ASP A 1 230 ? -20.532 1.690 29.986 1.00 95.12 230 ASP A CA 1
ATOM 1789 C C . ASP A 1 230 ? -20.750 1.501 31.491 1.00 95.12 230 ASP A C 1
ATOM 1791 O O . ASP A 1 230 ? -19.841 1.674 32.302 1.00 95.12 230 ASP A O 1
ATOM 1795 N N . THR A 1 231 ? -21.964 1.102 31.863 1.00 94.31 231 THR A N 1
ATOM 1796 C CA . THR A 1 231 ? -22.353 0.801 33.253 1.00 94.31 231 THR A CA 1
ATOM 1797 C C . THR A 1 231 ? -22.154 -0.669 33.633 1.00 94.31 231 THR A C 1
ATOM 1799 O O . THR A 1 231 ? -22.483 -1.072 34.746 1.00 94.31 231 THR A O 1
ATOM 1802 N N . THR A 1 232 ? -21.621 -1.481 32.717 1.00 93.81 232 THR A N 1
ATOM 1803 C CA . THR A 1 232 ? -21.459 -2.936 32.869 1.00 93.81 232 THR A CA 1
ATOM 1804 C C . THR A 1 232 ? -20.003 -3.354 33.080 1.00 93.81 232 THR A C 1
ATOM 1806 O O . THR A 1 232 ? -19.702 -4.550 33.120 1.00 93.81 232 THR A O 1
ATOM 1809 N N . ALA A 1 233 ? -19.085 -2.388 33.159 1.00 89.00 233 ALA A N 1
ATOM 1810 C CA . ALA A 1 233 ? -17.667 -2.643 33.359 1.00 89.00 233 ALA A CA 1
ATOM 1811 C C . ALA A 1 233 ? -17.413 -3.263 34.747 1.00 89.00 233 ALA A C 1
ATOM 1813 O O . ALA A 1 233 ? -17.928 -2.747 35.743 1.00 89.00 233 ALA A O 1
ATOM 1814 N N . PRO A 1 234 ? -16.607 -4.338 34.851 1.00 85.25 234 PRO A N 1
ATOM 1815 C CA . PRO A 1 234 ? -16.206 -4.883 36.143 1.00 85.25 234 PRO A CA 1
ATOM 1816 C C . PRO A 1 234 ? -15.494 -3.820 36.992 1.00 85.25 234 PRO A C 1
ATOM 1818 O O . PRO A 1 234 ? -14.639 -3.080 36.502 1.00 85.25 234 PRO A O 1
ATOM 1821 N N . ALA A 1 235 ? -15.847 -3.730 38.275 1.00 78.44 235 ALA A N 1
ATOM 1822 C CA . ALA A 1 235 ? -15.321 -2.695 39.166 1.00 78.44 235 ALA A CA 1
ATOM 1823 C C . ALA A 1 235 ? -13.866 -2.949 39.609 1.00 78.44 235 ALA A C 1
ATOM 1825 O O . ALA A 1 235 ? -13.170 -2.008 39.994 1.00 78.44 235 ALA A O 1
ATOM 1826 N N . ASP A 1 236 ? -13.428 -4.205 39.553 1.00 82.50 236 ASP A N 1
ATOM 1827 C CA . ASP A 1 236 ? -12.179 -4.745 40.092 1.00 82.50 236 ASP A CA 1
ATOM 1828 C C . ASP A 1 236 ? -11.165 -5.149 39.011 1.00 82.50 236 ASP A C 1
ATOM 1830 O O . ASP A 1 236 ? -10.099 -5.674 39.328 1.00 82.50 236 ASP A O 1
ATOM 1834 N N . GLN A 1 237 ? -11.464 -4.881 37.737 1.00 83.88 237 GLN A N 1
ATOM 1835 C CA . GLN A 1 237 ? -10.589 -5.221 36.619 1.00 83.88 237 GLN A CA 1
ATOM 1836 C C . GLN A 1 237 ? -10.231 -3.984 35.798 1.00 83.88 237 GLN A C 1
ATOM 1838 O O . GLN A 1 237 ? -11.041 -3.082 35.579 1.00 83.88 237 GLN A O 1
ATOM 1843 N N . THR A 1 238 ? -8.990 -3.962 35.317 1.00 87.25 238 THR A N 1
ATOM 1844 C CA . THR A 1 238 ? -8.587 -3.049 34.245 1.00 87.25 238 THR A CA 1
ATOM 1845 C C . THR A 1 238 ? -9.255 -3.529 32.962 1.00 87.25 238 THR A C 1
ATOM 1847 O O . THR A 1 238 ? -9.128 -4.695 32.598 1.00 87.25 238 THR A O 1
ATOM 1850 N N . VAL A 1 239 ? -9.955 -2.625 32.283 1.00 92.00 239 VAL A N 1
ATOM 1851 C CA . VAL A 1 239 ? -10.614 -2.902 31.005 1.00 92.00 239 VAL A CA 1
ATOM 1852 C C . VAL A 1 239 ? -10.146 -1.932 29.934 1.00 92.00 239 VAL A C 1
ATOM 1854 O O . VAL A 1 239 ? -9.787 -0.782 30.212 1.00 92.00 239 VAL A O 1
ATOM 1857 N N . TYR A 1 240 ? -10.180 -2.409 28.698 1.00 93.50 240 TYR A N 1
ATOM 1858 C CA . TYR A 1 240 ? -9.773 -1.708 27.496 1.00 93.50 240 TYR A CA 1
ATOM 1859 C C . TYR A 1 240 ? -10.932 -1.663 26.515 1.00 93.50 240 TYR A C 1
ATOM 1861 O O . TYR A 1 240 ? -11.660 -2.635 26.350 1.00 93.50 240 TYR A O 1
ATOM 1869 N N . TYR A 1 241 ? -11.069 -0.535 25.836 1.00 95.44 241 TYR A N 1
ATOM 1870 C CA . TYR A 1 241 ? -12.128 -0.255 24.890 1.00 95.44 241 TYR A CA 1
ATOM 1871 C C . TYR A 1 241 ? -11.571 -0.021 23.500 1.00 95.44 241 TYR A C 1
ATOM 1873 O O . TYR A 1 241 ? -10.519 0.600 23.322 1.00 95.44 241 TYR A O 1
ATOM 1881 N N . LYS A 1 242 ? -12.342 -0.465 22.514 1.00 94.38 242 LYS A N 1
ATOM 1882 C CA . LYS A 1 242 ? -12.204 -0.079 21.115 1.00 94.38 242 LYS A CA 1
ATOM 1883 C C . LYS A 1 242 ? -13.575 0.255 20.567 1.00 94.38 242 LYS A C 1
ATOM 1885 O O . LYS A 1 242 ? -14.555 -0.418 20.869 1.00 94.38 242 LYS A O 1
ATOM 1890 N N . VAL A 1 243 ? -13.625 1.272 19.724 1.00 94.06 243 VAL A N 1
ATOM 1891 C CA . VAL A 1 243 ? -14.834 1.628 18.987 1.00 94.06 243 VAL A CA 1
ATOM 1892 C C . VAL A 1 243 ? -14.579 1.366 17.512 1.00 94.06 243 VAL A C 1
ATOM 1894 O O . VAL A 1 243 ? -13.480 1.630 17.027 1.00 94.06 243 VAL A O 1
ATOM 1897 N N . ARG A 1 244 ? -15.573 0.865 16.781 1.00 92.19 244 ARG A N 1
ATOM 1898 C CA . ARG A 1 244 ? -15.550 0.847 15.311 1.00 92.19 244 ARG A CA 1
ATOM 1899 C C . ARG A 1 244 ? -16.805 1.513 14.780 1.00 92.19 244 ARG A C 1
ATOM 1901 O O . ARG A 1 244 ? -17.882 1.332 15.342 1.00 92.19 244 ARG A O 1
ATOM 1908 N N . GLY A 1 245 ? -16.651 2.335 13.755 1.00 91.06 245 GLY A N 1
ATOM 1909 C CA . GLY A 1 245 ? -17.792 2.909 13.063 1.00 91.06 245 GLY A CA 1
ATOM 1910 C C . GLY A 1 245 ? -18.298 1.953 11.995 1.00 91.06 245 GLY A C 1
ATOM 1911 O O . GLY A 1 245 ? -17.549 1.103 11.523 1.00 91.06 245 GLY A O 1
ATOM 1912 N N . ILE A 1 246 ? -19.579 2.050 11.675 1.00 90.25 246 ILE A N 1
ATOM 1913 C CA . ILE A 1 246 ? -20.245 1.268 10.638 1.00 90.25 246 ILE A CA 1
ATOM 1914 C C . ILE A 1 246 ? -20.821 2.263 9.641 1.00 90.25 246 ILE A C 1
ATOM 1916 O O . ILE A 1 246 ? -21.458 3.234 10.059 1.00 90.25 246 ILE A O 1
ATOM 1920 N N . ASP A 1 247 ? -20.590 2.045 8.355 1.00 85.94 247 ASP A N 1
ATOM 1921 C CA . ASP A 1 247 ? -21.115 2.900 7.293 1.00 85.94 247 ASP A CA 1
ATOM 1922 C C . ASP A 1 247 ? -22.600 2.616 6.974 1.00 85.94 247 ASP A C 1
ATOM 1924 O O . ASP A 1 247 ? -23.252 1.761 7.583 1.00 85.94 247 ASP A O 1
ATOM 1928 N N . GLY A 1 248 ? -23.152 3.341 5.996 1.00 82.12 248 GLY A N 1
ATOM 1929 C CA . GLY A 1 248 ? -24.531 3.150 5.534 1.00 82.12 248 GLY A CA 1
ATOM 1930 C C . GLY A 1 248 ? -24.804 1.795 4.868 1.00 82.12 248 GLY A C 1
ATOM 1931 O O . GLY A 1 248 ? -25.968 1.422 4.725 1.00 82.12 248 GLY A O 1
ATOM 1932 N N . SER A 1 249 ? -23.757 1.064 4.477 1.00 80.19 249 SER A N 1
ATOM 1933 C CA . SER A 1 249 ? -23.837 -0.251 3.838 1.00 80.19 249 SER A CA 1
ATOM 1934 C C . SER A 1 249 ? -23.686 -1.414 4.834 1.00 80.19 249 SER A C 1
ATOM 1936 O O . SER A 1 249 ? -23.993 -2.560 4.506 1.00 80.19 249 SER A O 1
ATOM 1938 N N . GLY A 1 250 ? -23.293 -1.121 6.077 1.00 84.00 250 GLY A N 1
ATOM 1939 C CA . GLY A 1 250 ? -23.045 -2.105 7.128 1.00 84.00 250 GLY A CA 1
ATOM 1940 C C . GLY A 1 250 ? -21.584 -2.556 7.233 1.00 84.00 250 GLY A C 1
ATOM 1941 O O . GLY A 1 250 ? -21.293 -3.463 8.016 1.00 84.00 250 GLY A O 1
ATOM 1942 N N . VAL A 1 251 ? -20.664 -1.944 6.486 1.00 82.25 251 VAL A N 1
ATOM 1943 C CA . VAL A 1 251 ? -19.233 -2.255 6.511 1.00 82.25 251 VAL A CA 1
ATOM 1944 C C . VAL A 1 251 ? -18.569 -1.570 7.716 1.00 82.25 251 VAL A C 1
ATOM 1946 O O . VAL A 1 251 ? -18.768 -0.374 7.953 1.00 82.25 251 VAL A O 1
ATOM 1949 N N . PRO A 1 252 ? -17.783 -2.309 8.524 1.00 85.19 252 PRO A N 1
ATOM 1950 C CA . PRO A 1 252 ? -17.088 -1.744 9.671 1.00 85.19 252 PRO A CA 1
ATOM 1951 C C . PRO A 1 252 ? -15.784 -1.029 9.290 1.00 85.19 252 PRO A C 1
ATOM 1953 O O . PRO A 1 252 ? -14.985 -1.517 8.493 1.00 85.19 252 PRO A O 1
ATOM 1956 N N . SER A 1 253 ? -15.504 0.076 9.978 1.00 83.50 253 SER A N 1
ATOM 1957 C CA . SER A 1 253 ? -14.208 0.750 9.986 1.00 83.50 253 SER A CA 1
ATOM 1958 C C . SER A 1 253 ? -13.127 -0.114 10.642 1.00 83.50 253 SER A C 1
ATOM 1960 O O . SER A 1 253 ? -13.406 -1.008 11.450 1.00 83.50 253 SER A O 1
ATOM 1962 N N . ALA A 1 254 ? -11.858 0.247 10.426 1.00 80.00 254 ALA A N 1
ATOM 1963 C CA . ALA A 1 254 ? -10.811 -0.149 11.366 1.00 80.00 254 ALA A CA 1
ATOM 1964 C C . ALA A 1 254 ? -11.166 0.357 12.782 1.00 80.00 254 ALA A C 1
ATOM 1966 O O . ALA A 1 254 ? -11.745 1.444 12.917 1.00 80.00 254 ALA A O 1
ATOM 1967 N N . PRO A 1 255 ? -10.870 -0.411 13.844 1.00 83.00 255 PRO A N 1
ATOM 1968 C CA . PRO A 1 255 ? -11.185 0.016 15.196 1.00 83.00 255 PRO A CA 1
ATOM 1969 C C . PRO A 1 255 ? -10.293 1.185 15.621 1.00 83.00 255 PRO A C 1
ATOM 1971 O O . PRO A 1 255 ? -9.171 1.343 15.140 1.00 83.00 255 PRO A O 1
ATOM 1974 N N . SER A 1 256 ? -10.764 1.969 16.584 1.00 84.62 256 SER A N 1
ATOM 1975 C CA . SER A 1 256 ? -9.965 2.987 17.253 1.00 84.62 256 SER A CA 1
ATOM 1976 C C . SER A 1 256 ? -8.705 2.385 17.887 1.00 84.62 256 SER A C 1
ATOM 1978 O O . SER A 1 256 ? -8.608 1.180 18.160 1.00 84.62 256 SER A O 1
ATOM 1980 N N . ARG A 1 257 ? -7.752 3.256 18.235 1.00 80.62 257 ARG A N 1
ATOM 1981 C CA . ARG A 1 257 ? -6.728 2.897 19.227 1.00 80.62 257 ARG A CA 1
ATOM 1982 C C . ARG A 1 257 ? -7.410 2.505 20.546 1.00 80.62 257 ARG A C 1
ATOM 1984 O O . ARG A 1 257 ? -8.487 3.023 20.855 1.00 80.62 257 ARG A O 1
ATOM 1991 N N . SER A 1 258 ? -6.790 1.588 21.290 1.00 77.25 258 SER A N 1
ATOM 1992 C CA . SER A 1 258 ? -7.299 1.158 22.594 1.00 77.25 258 SER A CA 1
ATOM 1993 C C . SER A 1 258 ? -7.271 2.325 23.589 1.00 77.25 258 SER A C 1
ATOM 1995 O O . SER A 1 258 ? -6.257 3.015 23.688 1.00 77.25 258 SER A O 1
ATOM 1997 N N . ALA A 1 259 ? -8.346 2.504 24.355 1.00 76.31 259 ALA A N 1
ATOM 1998 C CA . ALA A 1 259 ? -8.385 3.362 25.543 1.00 76.31 259 ALA A CA 1
ATOM 1999 C C . ALA A 1 259 ? -8.754 2.498 26.752 1.00 76.31 259 ALA A C 1
ATOM 2001 O O . ALA A 1 259 ? -9.595 1.620 26.617 1.00 76.31 259 ALA A O 1
ATOM 2002 N N . GLY A 1 260 ? -8.141 2.695 27.917 1.00 67.31 260 GLY A N 1
ATOM 2003 C CA . GLY A 1 260 ? -8.388 1.822 29.068 1.00 67.31 260 GLY A CA 1
ATOM 2004 C C . GLY A 1 260 ? -8.440 2.559 30.395 1.00 67.31 260 GLY A C 1
ATOM 2005 O O . GLY A 1 260 ? -7.897 3.655 30.531 1.00 67.31 260 GLY A O 1
ATOM 2006 N N . ARG A 1 261 ? -9.082 1.919 31.376 1.00 64.50 261 ARG A N 1
ATOM 2007 C CA . ARG A 1 261 ? -9.096 2.332 32.785 1.00 64.50 261 ARG A CA 1
ATOM 2008 C C . ARG A 1 261 ? -8.100 1.476 33.556 1.00 64.50 261 ARG A C 1
ATOM 2010 O O . ARG A 1 261 ? -8.313 0.276 33.672 1.00 64.50 261 ARG A O 1
ATOM 2017 N N . PHE A 1 262 ? -7.082 2.095 34.150 1.00 54.69 262 PHE A N 1
ATOM 2018 C CA . PHE A 1 262 ? -6.162 1.422 35.069 1.00 54.69 262 PHE A CA 1
ATOM 2019 C C . PHE A 1 262 ? -6.735 1.447 36.488 1.00 54.69 262 PHE A C 1
ATOM 2021 O O . PHE A 1 262 ? -6.928 2.519 37.062 1.00 54.69 262 PHE A O 1
ATOM 2028 N N . VAL A 1 263 ? -7.008 0.277 37.065 1.00 52.69 263 VAL A N 1
ATOM 2029 C CA . VAL A 1 263 ? -7.307 0.167 38.499 1.00 52.69 263 VAL A CA 1
ATOM 2030 C C . VAL A 1 263 ? -6.003 -0.152 39.226 1.00 52.69 263 VAL A C 1
ATOM 2032 O O . VAL A 1 263 ? -5.495 -1.265 39.136 1.00 52.69 263 VAL A O 1
ATOM 2035 N N . PHE A 1 264 ? -5.457 0.820 39.958 1.00 45.44 264 PHE A N 1
ATOM 2036 C CA . PHE A 1 264 ? -4.426 0.553 40.961 1.00 45.44 264 PHE A CA 1
ATOM 2037 C C . PHE A 1 264 ? -5.127 0.334 42.302 1.00 45.44 264 PHE A C 1
ATOM 2039 O O . PHE A 1 264 ? -5.594 1.290 42.922 1.00 45.44 264 PHE A O 1
ATOM 2046 N N . VAL A 1 265 ? -5.221 -0.914 42.761 1.00 47.50 265 VAL A N 1
ATOM 2047 C CA . VAL A 1 265 ? -5.580 -1.178 44.159 1.00 47.50 265 VAL A CA 1
ATOM 2048 C C . VAL A 1 265 ? -4.318 -0.956 44.987 1.00 47.50 265 VAL A C 1
ATOM 2050 O O . VAL A 1 265 ? -3.394 -1.764 44.942 1.00 47.50 265 VAL A O 1
ATOM 2053 N N . LEU A 1 266 ? -4.253 0.154 45.725 1.00 38.25 266 LEU A N 1
ATOM 2054 C CA . LEU A 1 266 ? -3.229 0.327 46.752 1.00 38.25 266 LEU A CA 1
ATOM 2055 C C . LEU A 1 266 ? -3.571 -0.617 47.907 1.00 38.25 266 LEU A C 1
ATOM 2057 O O . LEU A 1 266 ? -4.504 -0.359 48.665 1.00 38.25 266 LEU A O 1
ATOM 2061 N N . GLN A 1 267 ? -2.838 -1.721 48.027 1.00 45.12 267 GLN A N 1
ATOM 2062 C CA . GLN A 1 267 ? -2.840 -2.489 49.266 1.00 45.12 267 GLN A CA 1
ATOM 2063 C C . GLN A 1 267 ? -1.982 -1.731 50.291 1.00 45.12 267 GLN A C 1
ATOM 2065 O O . GLN A 1 267 ? -0.851 -1.359 49.960 1.00 45.12 267 GLN A O 1
ATOM 2070 N N . PRO A 1 268 ? -2.485 -1.451 51.508 1.00 41.12 268 PRO A N 1
ATOM 2071 C CA . PRO A 1 268 ? -1.627 -1.008 52.598 1.00 41.12 268 PRO A CA 1
ATOM 2072 C C . PRO A 1 268 ? -0.530 -2.056 52.803 1.00 41.12 268 PRO A C 1
ATOM 2074 O O . PRO A 1 268 ? -0.835 -3.246 52.849 1.00 41.12 268 PRO A O 1
ATOM 2077 N N . GLY A 1 269 ? 0.729 -1.624 52.879 1.00 50.12 269 GLY A N 1
ATOM 2078 C CA . GLY A 1 269 ? 1.823 -2.521 53.245 1.00 50.12 269 GLY A CA 1
ATOM 2079 C C . GLY A 1 269 ? 1.592 -3.078 54.649 1.00 50.12 269 GLY A C 1
ATOM 2080 O O . GLY A 1 269 ? 1.191 -2.321 55.536 1.00 50.12 269 GLY A O 1
ATOM 2081 N N . GLU A 1 270 ? 1.803 -4.386 54.809 1.00 50.91 270 GLU A N 1
ATOM 2082 C CA . GLU A 1 270 ? 1.889 -5.041 56.122 1.00 50.91 270 GLU A CA 1
ATOM 2083 C C . GLU A 1 270 ? 3.067 -4.509 56.949 1.00 50.91 270 GLU A C 1
ATOM 2085 O O . GLU A 1 270 ? 4.138 -4.223 56.357 1.00 50.91 270 GLU A O 1
#

Radius of gyration: 23.67 Å; chains: 1; bounding box: 53×40×80 Å

Secondary structure (DSSP, 8-state):
---B-----BTTBPPPSEEE-STT--S-EEES-EEEEEEE-SSSS---SS-EEES-EEEEEEEEE-TT--S-EEES-EEESTT--EEE-TT----EEESEEETTEEE--TT----PPPS-SS-SS--GGGTT--SS--STT-GGGTTT---HHHHHHHHT---PPPEEEEEEEETTEEEEEEE--TT-SEEEEEEESSSS--TTS--TT-EEEEEEE---STTSEEEEEES-S-TTS-EEEEEEEE-TTSPBPPPPPPEEE-----PPP-